Protein AF-A0A3S4GP71-F1 (afdb_monomer_lite)

Foldseek 3Di:
DDPVLVVLVVQLVVLVVVLVVLVVCLVVDPVSVVCSLVSNLVSLVRNLVSVVVSVVVVDFFFDDDADDDVVVVCVVCVVLVNPDAPDDDDDDDTGDGPDSDHAHDFDDQQFLLRLLLVLLVVLVLDDFDLVQLVVLLVVQVPDPFDAQAPGDALSSLSVSQVVSCVVPVVSVPRPSSSSCSPRVRRDDQLSVLSNSCRSNPVPVVSSVVSSVRRHPDPDDPDPTPSPPPVVVVVVVVVVPPPDDDD

Organism: Serratia rubidaea (NCBI:txid61652)

Structure (mmCIF, N/CA/C/O backbone):
data_AF-A0A3S4GP71-F1
#
_entry.id   AF-A0A3S4GP71-F1
#
loop_
_atom_site.group_PDB
_atom_site.id
_atom_site.type_symbol
_atom_site.label_atom_id
_atom_site.label_alt_id
_atom_site.label_comp_id
_atom_site.label_asym_id
_atom_site.label_entity_id
_atom_site.label_seq_id
_atom_site.pdbx_PDB_ins_code
_atom_site.Cartn_x
_atom_site.Cartn_y
_atom_site.Cartn_z
_atom_site.occupancy
_atom_site.B_iso_or_equiv
_atom_site.auth_seq_id
_atom_site.auth_comp_id
_atom_site.auth_asym_id
_atom_site.auth_atom_id
_atom_site.pdbx_PDB_model_num
ATOM 1 N N . MET A 1 1 ? -12.337 -24.225 -12.885 1.00 44.81 1 MET A N 1
ATOM 2 C CA . MET A 1 1 ? -12.137 -23.424 -11.652 1.00 44.81 1 MET A CA 1
ATOM 3 C C . MET A 1 1 ? -11.377 -24.302 -10.667 1.00 44.81 1 MET A C 1
ATOM 5 O O . MET A 1 1 ? -11.780 -25.444 -10.500 1.00 44.81 1 MET A O 1
ATOM 9 N N . ASN A 1 2 ? -10.254 -23.843 -10.105 1.00 51.06 2 ASN A N 1
ATOM 10 C CA . ASN A 1 2 ? -9.353 -24.702 -9.319 1.00 51.06 2 ASN A CA 1
ATOM 11 C C . ASN A 1 2 ? -9.707 -24.717 -7.826 1.00 51.06 2 ASN A C 1
ATOM 13 O O . ASN A 1 2 ? -9.976 -23.675 -7.239 1.00 51.06 2 ASN A O 1
ATOM 17 N N . ALA A 1 3 ? -9.616 -25.889 -7.190 1.00 58.69 3 ALA A N 1
ATOM 18 C CA . ALA A 1 3 ? -10.020 -26.097 -5.795 1.00 58.69 3 ALA A CA 1
ATOM 19 C C . ALA A 1 3 ? -9.252 -25.256 -4.750 1.00 58.69 3 ALA A C 1
ATOM 21 O O . ALA A 1 3 ? -9.721 -25.127 -3.624 1.00 58.69 3 ALA A O 1
ATOM 22 N N . ILE A 1 4 ? -8.096 -24.677 -5.105 1.00 60.25 4 ILE A N 1
ATOM 23 C CA . ILE A 1 4 ? -7.214 -23.940 -4.179 1.00 60.25 4 ILE A CA 1
ATOM 24 C C . ILE A 1 4 ? -7.488 -22.419 -4.177 1.00 60.25 4 ILE A C 1
ATOM 26 O O . ILE A 1 4 ? -7.196 -21.749 -3.187 1.00 60.25 4 ILE A O 1
ATOM 30 N N . SER A 1 5 ? -8.134 -21.860 -5.212 1.00 64.44 5 SER A N 1
ATOM 31 C CA . SER A 1 5 ? -8.510 -20.434 -5.193 1.00 64.44 5 SER A CA 1
ATOM 32 C C . SER A 1 5 ? -9.676 -20.140 -4.241 1.00 64.44 5 SER A C 1
ATOM 34 O O . SER A 1 5 ? -9.773 -19.032 -3.719 1.00 64.44 5 SER A O 1
ATOM 36 N N . LEU A 1 6 ? -10.520 -21.137 -3.944 1.00 73.12 6 LEU A N 1
ATOM 37 C CA . LEU A 1 6 ? -11.625 -21.014 -2.988 1.00 73.12 6 LEU A CA 1
ATOM 38 C C . LEU A 1 6 ? -11.131 -20.841 -1.527 1.00 73.12 6 LEU A C 1
ATOM 40 O O . LEU A 1 6 ? -11.581 -19.892 -0.888 1.00 73.12 6 LEU A O 1
ATOM 44 N N . PRO A 1 7 ? -10.186 -21.650 -0.992 1.00 83.00 7 PRO A N 1
ATOM 45 C CA . PRO A 1 7 ? -9.503 -21.358 0.272 1.00 83.00 7 PRO A CA 1
ATOM 46 C C . PRO A 1 7 ? -8.855 -19.972 0.338 1.00 83.00 7 PRO A C 1
ATOM 48 O O . PRO A 1 7 ? -9.008 -19.290 1.345 1.00 83.00 7 PRO A O 1
ATOM 51 N N . ALA A 1 8 ? -8.168 -19.535 -0.725 1.00 82.00 8 ALA A N 1
ATOM 52 C CA . ALA A 1 8 ? -7.492 -18.236 -0.739 1.00 82.00 8 ALA A CA 1
ATOM 53 C C . ALA A 1 8 ? -8.487 -17.065 -0.635 1.00 82.00 8 ALA A C 1
ATOM 55 O O . ALA A 1 8 ? -8.291 -16.165 0.176 1.00 82.00 8 ALA A O 1
ATOM 56 N N . ARG A 1 9 ? -9.597 -17.113 -1.386 1.00 83.88 9 ARG A N 1
ATOM 57 C CA . ARG A 1 9 ? -10.666 -16.104 -1.295 1.00 83.88 9 ARG A CA 1
ATOM 58 C C . ARG A 1 9 ? -11.349 -16.130 0.080 1.00 83.88 9 ARG A C 1
ATOM 60 O O . ARG A 1 9 ? -11.412 -15.095 0.724 1.00 83.88 9 ARG A O 1
ATOM 67 N N . ARG A 1 10 ? -11.689 -17.312 0.615 1.00 88.50 10 ARG A N 1
ATOM 68 C CA . ARG A 1 10 ? -12.223 -17.445 1.989 1.00 88.50 10 ARG A CA 1
ATOM 69 C C . ARG A 1 10 ? -11.300 -16.856 3.060 1.00 88.50 10 ARG A C 1
ATOM 71 O O . ARG A 1 10 ? -11.788 -16.274 4.020 1.00 88.50 10 ARG A O 1
ATOM 78 N N . LEU A 1 11 ? -9.981 -17.009 2.921 1.00 90.94 11 LEU A N 1
ATOM 79 C CA . LEU A 1 11 ? -9.017 -16.431 3.861 1.00 90.94 11 LEU A CA 1
ATOM 80 C C . LEU A 1 11 ? -8.973 -14.897 3.761 1.00 90.94 11 LEU A C 1
ATOM 82 O O . LEU A 1 11 ? -8.864 -14.232 4.786 1.00 90.94 11 LEU A O 1
ATOM 86 N N . GLN A 1 12 ? -9.113 -14.340 2.553 1.00 89.12 12 GLN A N 1
ATOM 87 C CA . GLN A 1 12 ? -9.288 -12.901 2.341 1.00 89.12 12 GLN A CA 1
ATOM 88 C C . GLN A 1 12 ? -10.588 -12.397 3.000 1.00 89.12 12 GLN A C 1
ATOM 90 O O . GLN A 1 12 ? -10.547 -11.402 3.721 1.00 89.12 12 GLN A O 1
ATOM 95 N N . ASP A 1 13 ? -11.706 -13.103 2.805 1.00 91.00 13 ASP A N 1
ATOM 96 C CA . ASP A 1 13 ? -13.019 -12.748 3.362 1.00 91.00 13 ASP A CA 1
ATOM 97 C C . ASP A 1 13 ? -13.001 -12.757 4.904 1.00 91.00 13 ASP A C 1
ATOM 99 O O . ASP A 1 13 ? -13.408 -11.789 5.544 1.00 91.00 13 ASP A O 1
ATOM 103 N N . VAL A 1 14 ? -12.456 -13.818 5.515 1.00 93.50 14 VAL A N 1
ATOM 104 C CA . VAL A 1 14 ? -12.330 -13.948 6.979 1.00 93.50 14 VAL A CA 1
ATOM 105 C C . VAL A 1 14 ? -11.353 -12.921 7.560 1.00 93.50 14 VAL A C 1
ATOM 107 O O . VAL A 1 14 ? -11.607 -12.373 8.631 1.00 93.50 14 VAL A O 1
ATOM 110 N N . ALA A 1 15 ? -10.252 -12.613 6.865 1.00 93.50 15 ALA A N 1
ATOM 111 C CA . ALA A 1 15 ? -9.322 -11.572 7.303 1.00 93.50 15 ALA A CA 1
ATOM 112 C C . ALA A 1 15 ? -9.943 -10.164 7.245 1.00 93.50 15 ALA A C 1
ATOM 114 O O . ALA A 1 15 ? -9.578 -9.321 8.063 1.00 93.50 15 ALA A O 1
ATOM 115 N N . GLN A 1 16 ? -10.890 -9.916 6.331 1.00 92.69 16 GLN A N 1
ATOM 116 C CA . GLN A 1 16 ? -11.674 -8.679 6.316 1.00 92.69 16 GLN A CA 1
ATOM 117 C C . GLN A 1 16 ? -12.688 -8.646 7.468 1.00 92.69 16 GLN A C 1
ATOM 119 O O . GLN A 1 16 ? -12.649 -7.716 8.263 1.00 92.69 16 GLN A O 1
ATOM 124 N N . GLN A 1 17 ? -13.491 -9.699 7.649 1.00 94.00 17 GLN A N 1
ATOM 125 C CA . GLN A 1 17 ? -14.456 -9.796 8.759 1.00 94.00 17 GLN A CA 1
ATOM 126 C C . GLN A 1 17 ? -13.793 -9.616 10.136 1.00 94.00 17 GLN A C 1
ATOM 128 O O . GLN A 1 17 ? -14.358 -8.991 11.031 1.00 94.00 17 GLN A O 1
ATOM 133 N N . ALA A 1 18 ? -12.569 -10.128 10.305 1.00 94.75 18 ALA A N 1
ATOM 134 C CA . ALA A 1 18 ? -11.779 -9.940 11.518 1.00 94.75 18 ALA A CA 1
ATOM 135 C C . ALA A 1 18 ? -11.227 -8.510 11.686 1.00 94.75 18 ALA A C 1
ATOM 137 O O . ALA A 1 18 ? -11.002 -8.092 12.819 1.00 94.75 18 ALA A O 1
ATOM 138 N N . LEU A 1 19 ? -10.999 -7.759 10.598 1.00 92.50 19 LEU A N 1
ATOM 139 C CA . LEU A 1 19 ? -10.653 -6.332 10.656 1.00 92.50 19 LEU A CA 1
ATOM 140 C C . LEU A 1 19 ? -11.865 -5.482 11.034 1.00 92.50 19 LEU A C 1
ATOM 142 O O . LEU A 1 19 ? -11.721 -4.580 11.853 1.00 92.50 19 LEU A O 1
ATOM 146 N N . ASP A 1 20 ? -13.028 -5.789 10.463 1.00 93.44 20 ASP A N 1
ATOM 147 C CA . ASP A 1 20 ? -14.283 -5.082 10.727 1.00 93.44 20 ASP A CA 1
ATOM 148 C C . ASP A 1 20 ? -14.677 -5.267 12.207 1.00 93.44 20 ASP A C 1
ATOM 150 O O . ASP A 1 20 ? -14.776 -4.295 12.955 1.00 93.44 20 ASP A O 1
ATOM 154 N N . TRP A 1 21 ? -14.717 -6.520 12.684 1.00 95.19 21 TRP A N 1
ATOM 155 C CA . TRP A 1 21 ? -14.937 -6.842 14.102 1.00 95.19 21 TRP A CA 1
ATOM 156 C C . TRP A 1 21 ? -13.916 -6.180 15.042 1.00 95.19 21 TRP A C 1
ATOM 158 O O . TRP A 1 21 ? -14.269 -5.753 16.139 1.00 95.19 21 TRP A O 1
ATOM 168 N N . LEU A 1 22 ? -12.645 -6.077 14.636 1.00 93.62 22 LEU A N 1
ATOM 169 C CA . LEU A 1 22 ? -11.604 -5.446 15.453 1.00 93.62 22 LEU A CA 1
ATOM 170 C C . LEU A 1 22 ? -11.792 -3.925 15.576 1.00 93.62 22 LEU A C 1
ATOM 172 O O . LEU A 1 22 ? -11.325 -3.347 16.557 1.00 93.62 22 LEU A O 1
ATOM 176 N N . GLN A 1 23 ? -12.462 -3.278 14.618 1.00 88.75 23 GLN A N 1
ATOM 177 C CA . GLN A 1 23 ? -12.857 -1.872 14.735 1.00 88.75 23 GLN A CA 1
ATOM 178 C C . GLN A 1 23 ? -14.036 -1.730 15.704 1.00 88.75 23 GLN A C 1
ATOM 180 O O . GLN A 1 23 ? -13.935 -0.951 16.654 1.00 88.75 23 GLN A O 1
ATOM 185 N N . ASP A 1 24 ? -15.084 -2.540 15.526 1.00 92.56 24 ASP A N 1
ATOM 186 C CA . ASP A 1 24 ? -16.293 -2.522 16.363 1.00 92.56 24 ASP A CA 1
ATOM 187 C C . ASP A 1 24 ? -16.007 -2.860 17.836 1.00 92.56 24 ASP A C 1
ATOM 189 O O . ASP A 1 24 ? -16.533 -2.210 18.735 1.00 92.56 24 ASP A O 1
ATOM 193 N N . ALA A 1 25 ? -15.134 -3.839 18.101 1.00 92.00 25 ALA A N 1
ATOM 194 C CA . ALA A 1 25 ? -14.798 -4.292 19.454 1.00 92.00 25 ALA A CA 1
ATOM 195 C C . ALA A 1 25 ? -13.692 -3.464 20.143 1.00 92.00 25 ALA A C 1
ATOM 197 O O . ALA A 1 25 ? -13.439 -3.649 21.337 1.00 92.00 25 ALA A O 1
ATOM 198 N N . ARG A 1 26 ? -13.007 -2.551 19.429 1.00 90.94 26 ARG A N 1
ATOM 199 C CA . ARG A 1 26 ? -11.948 -1.697 20.008 1.00 90.94 26 ARG A CA 1
ATOM 200 C C . ARG A 1 26 ? -12.402 -0.880 21.237 1.00 90.94 26 ARG A C 1
ATOM 202 O O . ARG A 1 26 ? -11.632 -0.866 22.200 1.00 90.94 26 ARG A O 1
ATOM 209 N N . PRO A 1 27 ? -13.568 -0.195 21.254 1.00 91.94 27 PRO A N 1
ATOM 210 C CA . PRO A 1 27 ? -14.004 0.589 22.417 1.00 91.94 27 PRO A CA 1
ATOM 211 C C . PRO A 1 27 ? -14.294 -0.250 23.671 1.00 91.94 27 PRO A C 1
ATOM 213 O O . PRO A 1 27 ? -14.052 0.229 24.778 1.00 91.94 27 PRO A O 1
ATOM 216 N N . ASP A 1 28 ? -14.751 -1.495 23.521 1.00 91.50 28 ASP A N 1
ATOM 217 C CA . ASP A 1 28 ? -15.244 -2.320 24.637 1.00 91.50 28 ASP A CA 1
ATOM 218 C C . ASP A 1 28 ? -14.132 -2.886 25.538 1.00 91.50 28 ASP A C 1
ATOM 220 O O . ASP A 1 28 ? -14.398 -3.398 26.628 1.00 91.50 28 ASP A O 1
ATOM 224 N N . SER A 1 29 ? -12.865 -2.829 25.108 1.00 92.50 29 SER A N 1
ATOM 225 C CA . SER A 1 29 ? -11.749 -3.397 25.868 1.00 92.50 29 SER A CA 1
ATOM 226 C C . SER A 1 29 ? -10.455 -2.614 25.695 1.00 92.50 29 SER A C 1
ATOM 228 O O . SER A 1 29 ? -9.794 -2.688 24.661 1.00 92.50 29 SER A O 1
ATOM 230 N N . ALA A 1 30 ? -10.006 -1.955 26.767 1.00 89.69 30 ALA A N 1
ATOM 231 C CA . ALA A 1 30 ? -8.735 -1.226 26.799 1.00 89.69 30 ALA A CA 1
ATOM 232 C C . ALA A 1 30 ? -7.515 -2.101 26.432 1.00 89.69 30 ALA A C 1
ATOM 234 O O . ALA A 1 30 ? -6.560 -1.612 25.827 1.00 89.69 30 ALA A O 1
ATOM 235 N N . ARG A 1 31 ? -7.549 -3.409 26.739 1.00 91.12 31 ARG A N 1
ATOM 236 C CA . ARG A 1 31 ? -6.488 -4.348 26.333 1.00 91.12 31 ARG A CA 1
ATOM 237 C C . ARG A 1 31 ? -6.520 -4.629 24.830 1.00 91.12 31 ARG A C 1
ATOM 239 O O . ARG A 1 31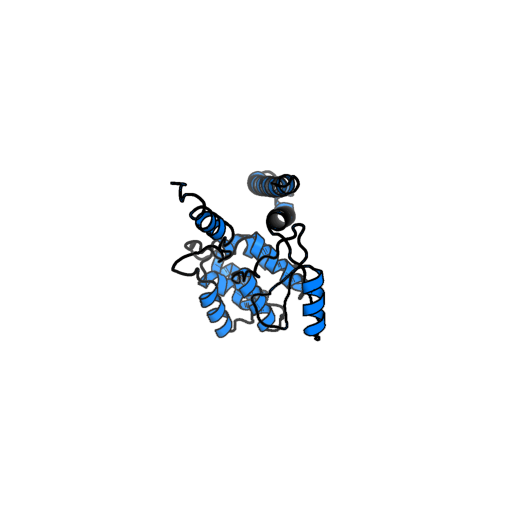 ? -5.460 -4.695 24.213 1.00 91.12 31 ARG A O 1
ATOM 246 N N . LEU A 1 32 ? -7.709 -4.776 24.242 1.00 90.12 32 LEU A N 1
ATOM 247 C CA . LEU A 1 32 ? -7.843 -4.920 22.791 1.00 90.12 32 LEU A CA 1
ATOM 248 C C . LEU A 1 32 ? -7.436 -3.620 22.088 1.00 90.12 32 LEU A C 1
ATOM 250 O O . LEU A 1 32 ? -6.700 -3.668 21.111 1.00 90.12 32 LEU A O 1
ATOM 254 N N . ALA A 1 33 ? -7.819 -2.463 22.636 1.00 88.12 33 ALA A N 1
ATOM 255 C CA . ALA A 1 33 ? -7.467 -1.151 22.107 1.00 88.12 33 ALA A CA 1
ATOM 256 C C . ALA A 1 33 ? -5.954 -0.887 22.034 1.00 88.12 33 ALA A C 1
ATOM 258 O O . ALA A 1 33 ? -5.527 -0.188 21.115 1.00 88.12 33 ALA A O 1
ATOM 259 N N . ALA A 1 34 ? -5.160 -1.456 22.948 1.00 89.62 34 ALA A N 1
ATOM 260 C CA . ALA A 1 34 ? -3.698 -1.375 22.925 1.00 89.62 34 ALA A CA 1
ATOM 261 C C . ALA A 1 34 ? -3.059 -2.266 21.837 1.00 89.62 34 ALA A C 1
ATOM 263 O O . ALA A 1 34 ? -2.138 -1.835 21.150 1.00 89.62 34 ALA A O 1
ATOM 264 N N . GLU A 1 35 ? -3.565 -3.487 21.637 1.00 91.81 35 GLU A N 1
ATOM 265 C CA . GLU A 1 35 ? -3.046 -4.433 20.628 1.00 91.81 35 GLU A CA 1
ATOM 266 C C . GLU A 1 35 ? -3.650 -4.237 19.225 1.00 91.81 35 GLU A C 1
ATOM 268 O O . GLU A 1 35 ? -3.140 -4.788 18.247 1.00 91.81 35 GLU A O 1
ATOM 273 N N . ALA A 1 36 ? -4.729 -3.458 19.094 1.00 89.75 36 ALA A N 1
ATOM 274 C CA . ALA A 1 36 ? -5.527 -3.351 17.872 1.00 89.75 36 ALA A CA 1
ATOM 275 C C . ALA A 1 36 ? -4.713 -2.984 16.622 1.00 89.75 36 ALA A C 1
ATOM 277 O O . ALA A 1 36 ? -4.986 -3.508 15.549 1.00 89.75 36 ALA A O 1
ATOM 278 N N . GLU A 1 37 ? -3.688 -2.139 16.731 1.00 87.94 37 GLU A N 1
ATOM 279 C CA . GLU A 1 37 ? -2.866 -1.737 15.578 1.00 87.94 37 GLU A CA 1
ATOM 280 C C . GLU A 1 37 ? -1.875 -2.836 15.147 1.00 87.94 37 GLU A C 1
ATOM 282 O O . GLU A 1 37 ? -1.695 -3.076 13.951 1.00 87.94 37 GLU A O 1
ATOM 287 N N . SER A 1 38 ? -1.325 -3.589 16.108 1.00 89.44 38 SER A N 1
ATOM 288 C CA . SER A 1 38 ? -0.518 -4.799 15.874 1.00 89.44 38 SER A CA 1
ATOM 289 C C . SER A 1 38 ? -1.358 -5.908 15.226 1.00 89.44 38 SER A C 1
ATOM 291 O O . SER A 1 38 ? -0.938 -6.527 14.243 1.00 89.44 38 SER A O 1
ATOM 293 N N . LEU A 1 39 ? -2.577 -6.127 15.728 1.00 92.56 39 LEU A N 1
ATOM 294 C CA . LEU A 1 39 ? -3.526 -7.104 15.192 1.00 92.56 39 LEU A CA 1
ATOM 295 C C . LEU A 1 39 ? -4.034 -6.704 13.800 1.00 92.56 39 LEU A C 1
ATOM 297 O O . LEU A 1 39 ? -3.986 -7.525 12.883 1.00 92.56 39 LEU A O 1
ATOM 301 N N . ALA A 1 40 ? -4.428 -5.444 13.602 1.00 91.62 40 ALA A N 1
ATOM 302 C CA . ALA A 1 40 ? -4.869 -4.934 12.309 1.00 91.62 40 ALA A CA 1
ATOM 303 C C . ALA A 1 40 ? -3.768 -5.067 11.250 1.00 91.62 40 ALA A C 1
ATOM 305 O O . ALA A 1 40 ? -4.043 -5.526 10.146 1.00 91.62 40 ALA A O 1
ATOM 306 N N . LEU A 1 41 ? -2.505 -4.764 11.573 1.00 91.25 41 LEU A N 1
ATOM 307 C CA . LEU A 1 41 ? -1.396 -4.964 10.635 1.00 91.25 41 LEU A CA 1
ATOM 308 C C . LEU A 1 41 ? -1.213 -6.442 10.244 1.00 91.25 41 LEU A C 1
ATOM 310 O O . LEU A 1 41 ? -0.996 -6.747 9.070 1.00 91.25 41 LEU A O 1
ATOM 314 N N . ARG A 1 42 ? -1.338 -7.377 11.195 1.00 93.25 42 ARG A N 1
ATOM 315 C CA . ARG A 1 42 ? -1.269 -8.826 10.914 1.00 93.25 42 ARG A CA 1
ATOM 316 C C . ARG A 1 42 ? -2.430 -9.295 10.032 1.00 93.25 42 ARG A C 1
ATOM 318 O O . ARG A 1 42 ? -2.205 -10.065 9.099 1.00 93.25 42 ARG A O 1
ATOM 325 N N . LEU A 1 43 ? -3.645 -8.808 10.281 1.00 94.38 43 LEU A N 1
ATOM 326 C CA . LEU A 1 43 ? -4.825 -9.128 9.474 1.00 94.38 43 LEU A CA 1
ATOM 327 C C . LEU A 1 43 ? -4.747 -8.513 8.068 1.00 94.38 43 LEU A C 1
ATOM 329 O O . LEU A 1 43 ? -4.998 -9.217 7.094 1.00 94.38 43 LEU A O 1
ATOM 333 N N . ARG A 1 44 ? -4.297 -7.256 7.938 1.00 93.56 44 ARG A N 1
ATOM 334 C CA . ARG A 1 44 ? -4.019 -6.597 6.648 1.00 93.56 44 ARG A CA 1
ATOM 335 C C . ARG A 1 44 ? -2.992 -7.385 5.823 1.00 93.56 44 ARG A C 1
ATOM 337 O O . ARG A 1 44 ? -3.230 -7.640 4.645 1.00 93.56 44 ARG A O 1
ATOM 344 N N . ARG A 1 45 ? -1.896 -7.854 6.444 1.00 94.06 45 ARG A N 1
ATOM 345 C CA . ARG A 1 45 ? -0.916 -8.767 5.812 1.00 94.06 45 ARG A CA 1
ATOM 346 C C . ARG A 1 45 ? -1.579 -10.056 5.326 1.00 94.06 45 ARG A C 1
ATOM 348 O O . ARG A 1 45 ? -1.456 -10.392 4.153 1.00 94.06 45 ARG A O 1
ATOM 355 N N . CYS A 1 46 ? -2.339 -10.723 6.196 1.00 93.56 46 CYS A N 1
ATOM 356 C CA . CYS A 1 46 ? -3.065 -11.951 5.865 1.00 93.56 46 CYS A CA 1
ATOM 357 C C . CYS A 1 46 ? -4.021 -11.759 4.673 1.00 93.56 46 CYS A C 1
ATOM 359 O O . CYS A 1 46 ? -3.943 -12.510 3.702 1.00 93.56 46 CYS A O 1
ATOM 361 N N . ARG A 1 47 ? -4.859 -10.711 4.694 1.00 93.19 47 ARG A N 1
ATOM 362 C CA . ARG A 1 47 ? -5.804 -10.373 3.617 1.00 93.19 47 ARG A CA 1
ATOM 363 C C . ARG A 1 47 ? -5.081 -10.115 2.294 1.00 93.19 47 ARG A C 1
ATOM 365 O O . ARG A 1 47 ? -5.443 -10.709 1.280 1.00 93.19 47 ARG A O 1
ATOM 372 N N . ARG A 1 48 ? -4.034 -9.283 2.309 1.00 92.31 48 ARG A N 1
ATOM 373 C CA . ARG A 1 48 ? -3.192 -8.979 1.142 1.00 92.31 48 ARG A CA 1
ATOM 374 C C . ARG A 1 48 ? -2.563 -10.240 0.558 1.00 92.31 48 ARG A C 1
ATOM 376 O O . ARG A 1 48 ? -2.587 -10.429 -0.655 1.00 92.31 48 ARG A O 1
ATOM 383 N N . ASP A 1 49 ? -1.981 -11.093 1.395 1.00 89.75 49 ASP A N 1
ATOM 384 C CA . ASP A 1 49 ? -1.258 -12.279 0.932 1.00 89.75 49 ASP A CA 1
ATOM 385 C C . ASP A 1 49 ? -2.218 -13.388 0.470 1.00 89.75 49 ASP A C 1
ATOM 387 O O . ASP A 1 49 ? -1.943 -14.053 -0.528 1.00 89.75 49 ASP A O 1
ATOM 391 N N . ALA A 1 50 ? -3.409 -13.485 1.068 1.00 89.44 50 ALA A N 1
ATOM 392 C CA . ALA A 1 50 ? -4.521 -14.286 0.558 1.00 89.44 50 ALA A CA 1
ATOM 393 C C . ALA A 1 50 ? -5.031 -13.780 -0.808 1.00 89.44 50 ALA A C 1
ATOM 395 O O . ALA A 1 50 ? -5.193 -14.576 -1.733 1.00 89.44 50 ALA A O 1
ATOM 396 N N . ARG A 1 51 ? -5.201 -12.459 -0.979 1.00 87.25 51 ARG A N 1
ATOM 397 C CA . ARG A 1 51 ? -5.597 -11.809 -2.245 1.00 87.25 51 ARG A CA 1
ATOM 398 C C . ARG A 1 51 ? -4.540 -11.996 -3.339 1.00 87.25 51 ARG A C 1
ATOM 400 O O . ARG A 1 51 ? -4.884 -12.340 -4.468 1.00 87.25 51 ARG A O 1
ATOM 407 N N . ARG A 1 52 ? -3.251 -11.844 -3.004 1.00 83.94 52 ARG A N 1
ATOM 408 C CA . ARG A 1 52 ? -2.106 -12.155 -3.885 1.00 83.94 52 ARG A CA 1
ATOM 409 C C . ARG A 1 52 ? -2.099 -13.625 -4.295 1.00 83.94 52 ARG A C 1
ATOM 411 O O . ARG A 1 52 ? -1.900 -13.909 -5.470 1.00 83.94 52 ARG A O 1
ATOM 418 N N . LEU A 1 53 ? -2.336 -14.549 -3.361 1.00 83.88 53 LEU A N 1
ATOM 419 C CA . LEU A 1 53 ? -2.388 -15.986 -3.637 1.00 83.88 53 LEU A CA 1
ATOM 420 C C . LEU A 1 53 ? -3.590 -16.349 -4.526 1.00 83.88 53 LEU A C 1
ATOM 422 O O . LEU A 1 53 ? -3.437 -17.109 -5.478 1.00 83.88 53 LEU A O 1
ATOM 426 N N . ALA A 1 54 ? -4.765 -15.770 -4.262 1.00 81.50 54 ALA A N 1
ATOM 427 C CA . ALA A 1 54 ? -5.956 -15.931 -5.092 1.00 81.50 54 ALA A CA 1
ATOM 428 C C . ALA A 1 54 ? -5.711 -15.426 -6.522 1.00 81.50 54 ALA A C 1
ATOM 430 O O . ALA A 1 54 ? -5.949 -16.168 -7.474 1.00 81.50 54 ALA A O 1
ATOM 431 N N . ALA A 1 55 ? -5.158 -14.216 -6.667 1.00 77.31 55 ALA A N 1
ATOM 432 C CA . ALA A 1 55 ? -4.752 -13.675 -7.958 1.00 77.31 55 ALA A CA 1
ATOM 433 C C . ALA A 1 55 ? -3.729 -14.592 -8.645 1.00 77.31 55 ALA A C 1
ATOM 435 O O . ALA A 1 55 ? -3.941 -14.951 -9.794 1.00 77.31 55 ALA A O 1
ATOM 436 N N . ALA A 1 56 ? -2.698 -15.064 -7.935 1.00 73.88 56 ALA A N 1
ATOM 437 C CA . ALA A 1 56 ? -1.658 -15.965 -8.442 1.00 73.88 56 ALA A CA 1
ATOM 438 C C . ALA A 1 56 ? -2.141 -17.378 -8.844 1.00 73.88 56 ALA A C 1
ATOM 440 O O . ALA A 1 56 ? -1.362 -18.126 -9.436 1.00 73.88 56 ALA A O 1
ATOM 441 N N . PHE A 1 57 ? -3.391 -17.757 -8.543 1.00 68.94 57 PHE A N 1
ATOM 442 C CA . PHE A 1 57 ? -4.023 -18.973 -9.077 1.00 68.94 57 PHE A CA 1
ATOM 443 C C . PHE A 1 57 ? -4.778 -18.746 -10.392 1.00 68.94 57 PHE A C 1
ATOM 445 O O . PHE A 1 57 ? -4.904 -19.688 -11.178 1.00 68.94 57 PHE A O 1
ATOM 452 N N . ASP A 1 58 ? -5.288 -17.534 -10.617 1.00 63.94 58 ASP A N 1
ATOM 453 C CA . ASP A 1 58 ? -5.955 -17.139 -11.862 1.00 63.94 58 ASP A CA 1
ATOM 454 C C . ASP A 1 58 ? -4.908 -16.617 -12.888 1.00 63.94 58 ASP A C 1
ATOM 456 O O . ASP A 1 58 ? -4.968 -16.919 -14.087 1.00 63.94 58 ASP A O 1
ATOM 460 N N . ASP A 1 59 ? -3.857 -15.945 -12.403 1.00 59.22 59 ASP A N 1
ATOM 461 C CA . ASP A 1 59 ? -2.593 -15.678 -13.098 1.00 59.22 59 ASP A CA 1
ATOM 462 C C . ASP A 1 59 ? -1.893 -16.993 -13.461 1.00 59.22 59 ASP A C 1
ATOM 464 O O . ASP A 1 59 ? -1.497 -17.776 -12.599 1.00 59.22 59 ASP A O 1
ATOM 468 N N . HIS A 1 60 ? -1.631 -17.215 -14.747 1.00 49.59 60 HIS A N 1
ATOM 469 C CA . HIS A 1 60 ? -0.863 -18.373 -15.193 1.00 49.59 60 HIS A CA 1
ATOM 470 C C . HIS A 1 60 ? 0.568 -17.945 -15.601 1.00 49.59 60 HIS A C 1
ATOM 472 O O . HIS A 1 60 ? 0.823 -17.437 -16.694 1.00 49.59 60 HIS A O 1
ATOM 478 N N . CYS A 1 61 ? 1.500 -18.125 -14.663 1.00 44.41 61 CYS A N 1
ATOM 479 C CA . CYS A 1 61 ? 2.969 -17.984 -14.710 1.00 44.41 61 CYS A CA 1
ATOM 480 C C . CYS A 1 61 ? 3.623 -18.556 -16.003 1.00 44.41 61 CYS A C 1
ATOM 482 O O . CYS A 1 61 ? 3.129 -19.565 -16.432 1.00 44.41 61 CYS A O 1
ATOM 484 N N . SER A 1 62 ? 4.675 -18.007 -16.660 1.00 48.94 62 SER A N 1
ATOM 485 C CA . SER A 1 62 ? 5.043 -18.337 -18.092 1.00 48.94 62 SER A CA 1
ATOM 486 C C . SER A 1 62 ? 6.215 -19.326 -18.453 1.00 48.94 62 SER A C 1
ATOM 488 O O . SER A 1 62 ? 5.901 -20.492 -18.639 1.00 48.94 62 SER A O 1
ATOM 490 N N . LEU A 1 63 ? 7.514 -18.928 -18.578 1.00 47.94 63 LEU A N 1
ATOM 491 C CA . LEU A 1 63 ? 8.828 -19.684 -18.480 1.00 47.94 63 LEU A CA 1
ATOM 492 C C . LEU A 1 63 ? 10.069 -18.883 -19.011 1.00 47.94 63 LEU A C 1
ATOM 494 O O . LEU A 1 63 ? 10.223 -18.751 -20.221 1.00 47.94 63 LEU A O 1
ATOM 498 N N . GLY A 1 64 ? 10.929 -18.319 -18.135 1.00 51.19 64 GLY A N 1
ATOM 499 C CA . GLY A 1 64 ? 11.925 -17.251 -18.443 1.00 51.19 64 GLY A CA 1
ATOM 500 C C . GLY A 1 64 ? 13.363 -17.671 -18.765 1.00 51.19 64 GLY A C 1
ATOM 501 O O . GLY A 1 64 ? 13.898 -18.586 -18.149 1.00 51.19 64 GLY A O 1
ATOM 502 N N . ILE A 1 65 ? 13.995 -16.980 -19.731 1.00 53.03 65 ILE A N 1
ATOM 503 C CA . ILE A 1 65 ? 15.260 -17.414 -20.357 1.00 53.03 65 ILE A CA 1
ATOM 504 C C . ILE A 1 65 ? 16.257 -16.242 -20.514 1.00 53.03 65 ILE A C 1
ATOM 506 O O . ILE A 1 65 ? 16.238 -15.470 -21.483 1.00 53.03 65 ILE A O 1
ATOM 510 N N . TYR A 1 66 ? 17.187 -16.134 -19.565 1.00 53.03 66 TYR A N 1
ATOM 511 C CA . TYR A 1 66 ? 18.246 -15.114 -19.530 1.00 53.03 66 TYR A CA 1
ATOM 512 C C . TYR A 1 66 ? 19.538 -15.574 -20.240 1.00 53.03 66 TYR A C 1
ATOM 514 O O . TYR A 1 66 ? 19.559 -16.620 -20.885 1.00 53.03 66 TYR A O 1
ATOM 522 N N . GLY A 1 67 ? 20.592 -14.750 -20.215 1.00 56.44 67 GLY A N 1
ATOM 523 C CA . GLY A 1 67 ? 21.875 -15.009 -20.890 1.00 56.44 67 GLY A CA 1
ATOM 524 C C . GLY A 1 67 ? 22.031 -14.325 -22.256 1.00 56.44 67 GLY A C 1
ATOM 525 O O . GLY A 1 67 ? 21.074 -13.762 -22.794 1.00 56.44 67 GLY A O 1
ATOM 526 N N . HIS A 1 68 ? 23.247 -14.374 -22.810 1.00 56.84 68 HIS A N 1
ATOM 527 C CA . HIS A 1 68 ? 23.680 -13.541 -23.947 1.00 56.84 68 HIS A CA 1
ATOM 528 C C . HIS A 1 68 ? 23.681 -14.243 -25.319 1.00 56.84 68 HIS A C 1
ATOM 530 O O . HIS A 1 68 ? 23.908 -13.582 -26.326 1.00 56.84 68 HIS A O 1
ATOM 536 N N . ALA A 1 69 ? 23.411 -15.553 -25.388 1.00 69.88 69 ALA A N 1
ATOM 537 C CA . ALA A 1 69 ? 23.429 -16.329 -26.634 1.00 69.88 69 ALA A CA 1
ATOM 538 C C . ALA A 1 69 ? 22.011 -16.476 -27.245 1.00 69.88 69 ALA A C 1
ATOM 540 O O . ALA A 1 69 ? 21.275 -17.391 -26.854 1.00 69.88 69 ALA A O 1
ATOM 541 N N . PRO A 1 70 ? 21.581 -15.617 -28.197 1.00 67.12 70 PRO A N 1
ATOM 542 C CA . PRO A 1 70 ? 20.221 -15.651 -28.754 1.00 67.12 70 PRO A CA 1
ATOM 543 C C . PRO A 1 70 ? 19.901 -16.959 -29.498 1.00 67.12 70 PRO A C 1
ATOM 545 O O . PRO A 1 70 ? 18.744 -17.385 -29.541 1.00 67.12 70 PRO A O 1
ATOM 548 N N . GLN A 1 71 ? 20.918 -17.633 -30.044 1.00 70.44 71 GLN A N 1
ATOM 549 C CA . GLN A 1 71 ? 20.795 -18.923 -30.727 1.00 70.44 71 GLN A CA 1
ATOM 550 C C . GLN A 1 71 ? 20.346 -20.019 -29.752 1.00 70.44 71 GLN A C 1
ATOM 552 O O . GLN A 1 71 ? 19.398 -20.747 -30.045 1.00 70.44 71 GLN A O 1
ATOM 557 N N . VAL A 1 72 ? 20.963 -20.085 -28.564 1.00 68.88 72 VAL A N 1
ATOM 558 C CA . VAL A 1 72 ? 20.645 -21.076 -27.519 1.00 68.88 72 VAL A CA 1
ATOM 559 C C . VAL A 1 72 ? 19.219 -20.881 -27.008 1.00 68.88 72 VAL A C 1
ATOM 561 O O . VAL A 1 72 ? 18.463 -21.847 -26.925 1.00 68.88 72 VAL A O 1
ATOM 564 N N . LYS A 1 73 ? 18.800 -19.629 -26.766 1.00 71.56 73 LYS A N 1
ATOM 565 C CA . LYS A 1 73 ? 17.406 -19.322 -26.396 1.00 71.56 73 LYS A CA 1
ATOM 566 C C . LYS A 1 73 ? 16.426 -19.794 -27.463 1.00 71.56 73 LYS A C 1
ATOM 568 O O . LYS A 1 73 ? 15.428 -20.431 -27.148 1.00 71.56 73 LYS A O 1
ATOM 573 N N . THR A 1 74 ? 16.728 -19.511 -28.730 1.00 69.81 74 THR A N 1
ATOM 574 C CA . THR A 1 74 ? 15.878 -19.889 -29.867 1.00 69.81 74 THR A CA 1
ATOM 575 C C . THR A 1 74 ? 15.790 -21.412 -30.032 1.00 69.81 74 THR A C 1
ATOM 577 O O . THR A 1 74 ? 14.720 -21.926 -30.348 1.00 69.81 74 THR A O 1
ATOM 580 N N . ALA A 1 75 ? 16.876 -22.149 -29.782 1.00 74.06 75 ALA A N 1
ATOM 581 C CA . ALA A 1 75 ? 16.875 -23.611 -29.790 1.00 74.06 75 ALA A CA 1
ATOM 582 C C . ALA A 1 75 ? 16.028 -24.195 -28.644 1.00 74.06 75 ALA A C 1
ATOM 584 O O . ALA A 1 75 ? 15.162 -25.034 -28.893 1.00 74.06 75 ALA A O 1
ATOM 585 N N . LEU A 1 76 ? 16.209 -23.697 -27.417 1.00 70.81 76 LEU A N 1
ATOM 586 C CA . LEU A 1 76 ? 15.464 -24.149 -26.240 1.00 70.81 76 LEU A CA 1
ATOM 587 C C . LEU A 1 76 ? 13.960 -23.833 -26.351 1.00 70.81 76 LEU A C 1
ATOM 589 O O . LEU A 1 76 ? 13.125 -24.675 -26.038 1.00 70.81 76 LEU A O 1
ATOM 593 N N . LEU A 1 77 ? 13.593 -22.670 -26.900 1.00 71.50 77 LEU A N 1
ATOM 594 C CA . LEU A 1 77 ? 12.197 -22.325 -27.202 1.00 71.50 77 LEU A CA 1
ATOM 595 C C . LEU A 1 77 ? 11.555 -23.281 -28.220 1.00 71.50 77 LEU A C 1
ATOM 597 O O . LEU A 1 77 ? 10.404 -23.671 -28.032 1.00 71.50 77 LEU A O 1
ATOM 601 N N . ARG A 1 78 ? 12.291 -23.710 -29.258 1.00 72.81 78 ARG A N 1
ATOM 602 C CA . ARG A 1 78 ? 11.809 -24.726 -30.214 1.00 72.81 78 ARG A CA 1
ATOM 603 C C . ARG A 1 78 ? 11.612 -26.090 -29.552 1.00 72.81 78 ARG A C 1
ATOM 605 O O . ARG A 1 78 ? 10.605 -26.732 -29.821 1.00 72.81 78 ARG A O 1
ATOM 612 N N . GLN A 1 79 ? 12.528 -26.510 -28.675 1.00 76.44 79 GLN A N 1
ATOM 613 C CA . GLN A 1 79 ? 12.385 -27.751 -27.897 1.00 76.44 79 GLN A CA 1
ATOM 614 C C . GLN A 1 79 ? 11.163 -27.713 -26.962 1.00 76.44 79 GLN A C 1
ATOM 616 O O . GLN A 1 79 ? 10.512 -28.733 -26.767 1.00 76.44 79 GLN A O 1
ATOM 621 N N . LEU A 1 80 ? 10.804 -26.531 -26.451 1.00 70.50 80 LEU A N 1
ATOM 622 C CA . LEU A 1 80 ? 9.583 -26.284 -25.673 1.00 70.50 80 LEU A CA 1
ATOM 623 C C . LEU A 1 80 ? 8.317 -26.070 -26.536 1.00 70.50 80 LEU A C 1
ATOM 625 O O . LEU A 1 80 ? 7.270 -25.719 -25.999 1.00 70.50 80 LEU A O 1
ATOM 629 N N . GLY A 1 81 ? 8.389 -26.229 -27.864 1.00 70.06 81 GLY A N 1
ATOM 630 C CA . GLY A 1 81 ? 7.253 -26.047 -28.781 1.00 70.06 81 GLY A CA 1
ATOM 631 C C . GLY A 1 81 ? 6.832 -24.590 -29.038 1.00 70.06 81 GLY A C 1
ATOM 632 O O . GLY A 1 81 ? 5.827 -24.343 -29.706 1.00 70.06 81 GLY A O 1
ATOM 633 N N . ILE A 1 82 ? 7.585 -23.600 -28.548 1.00 65.44 82 ILE A N 1
ATOM 634 C CA . ILE A 1 82 ? 7.241 -22.174 -28.648 1.00 65.44 82 ILE A CA 1
ATOM 635 C C . ILE A 1 82 ? 7.733 -21.618 -29.993 1.00 65.44 82 ILE A C 1
ATOM 637 O O . ILE A 1 82 ? 8.879 -21.196 -30.144 1.00 65.44 82 ILE A O 1
ATOM 641 N N . ALA A 1 83 ? 6.845 -21.620 -30.991 1.00 55.56 83 ALA A N 1
ATOM 642 C CA . ALA A 1 83 ? 7.196 -21.337 -32.386 1.00 55.56 83 ALA A CA 1
ATOM 643 C C . ALA A 1 83 ? 7.580 -19.873 -32.694 1.00 55.56 83 ALA A C 1
ATOM 645 O O . ALA A 1 83 ? 8.379 -19.636 -33.603 1.00 55.56 83 ALA A O 1
ATOM 646 N N . ARG A 1 84 ? 7.013 -18.882 -31.986 1.00 53.06 84 ARG A N 1
ATOM 647 C CA . ARG A 1 84 ? 7.322 -17.446 -32.153 1.00 53.06 84 ARG A CA 1
ATOM 648 C C . ARG A 1 84 ? 7.185 -16.680 -30.836 1.00 53.06 84 ARG A C 1
ATOM 650 O O . ARG A 1 84 ? 6.259 -16.924 -30.070 1.00 53.06 84 ARG A O 1
ATOM 657 N N . LEU A 1 85 ? 8.062 -15.697 -30.639 1.00 52.78 85 LEU A N 1
ATOM 658 C CA . LEU A 1 85 ? 7.902 -14.613 -29.666 1.00 52.78 85 LEU A CA 1
ATOM 659 C C . LEU A 1 85 ? 7.520 -13.328 -30.423 1.00 52.78 85 LEU A C 1
ATOM 661 O O . LEU A 1 85 ? 8.131 -13.057 -31.456 1.00 52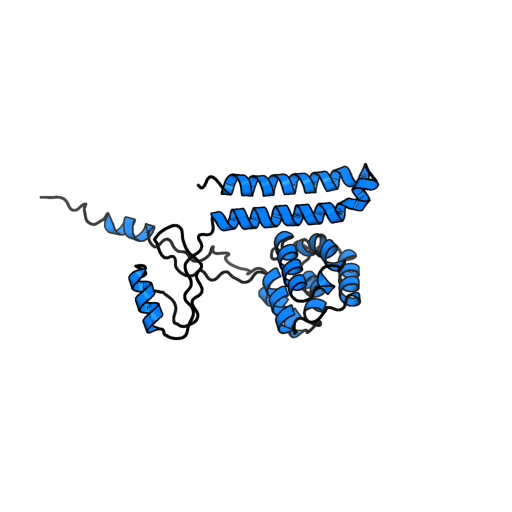.78 85 LEU A O 1
ATOM 665 N N . PRO A 1 86 ? 6.550 -12.529 -29.941 1.00 50.75 86 PRO A N 1
ATOM 666 C CA . PRO A 1 86 ? 6.107 -11.309 -30.625 1.00 50.75 86 PRO A CA 1
ATOM 667 C C . PRO A 1 86 ? 6.978 -10.070 -30.337 1.00 50.75 86 PRO A C 1
ATOM 669 O O . PRO A 1 86 ? 6.671 -8.993 -30.835 1.00 50.75 86 PRO A O 1
ATOM 672 N N . VAL A 1 87 ? 8.039 -10.193 -29.528 1.00 45.72 87 VAL A N 1
ATOM 673 C CA . VAL A 1 87 ? 8.887 -9.072 -29.081 1.00 45.72 87 VAL A CA 1
ATOM 674 C C . VAL A 1 87 ? 10.362 -9.378 -29.356 1.00 45.72 87 VAL A C 1
ATOM 676 O O . VAL A 1 87 ? 10.807 -10.516 -29.195 1.00 45.72 87 VAL A O 1
ATOM 679 N N . GLY A 1 88 ? 11.114 -8.354 -29.774 1.00 46.06 88 GLY A N 1
ATOM 680 C CA . GLY A 1 88 ? 12.552 -8.434 -30.043 1.00 46.06 88 GLY A CA 1
ATOM 681 C C . GLY A 1 88 ? 13.402 -8.786 -28.813 1.00 46.06 88 GLY A C 1
ATOM 682 O O . GLY A 1 88 ? 12.982 -8.648 -27.665 1.00 46.06 88 GLY A O 1
ATOM 683 N N . GLN A 1 89 ? 14.619 -9.267 -29.065 1.00 47.66 89 GLN A N 1
ATOM 684 C CA . GLN A 1 89 ? 15.578 -9.686 -28.034 1.00 47.66 89 GLN A CA 1
ATOM 685 C C . GLN A 1 89 ? 16.482 -8.509 -27.582 1.00 47.66 89 GLN A C 1
ATOM 687 O O . GLN A 1 89 ? 16.604 -7.558 -28.352 1.00 47.66 89 GLN A O 1
ATOM 692 N N . PRO A 1 90 ? 17.164 -8.565 -26.407 1.00 51.78 90 PRO A N 1
ATOM 693 C CA . PRO A 1 90 ? 17.347 -9.730 -25.531 1.00 51.78 90 PRO A CA 1
ATOM 694 C C . PRO A 1 90 ? 17.142 -9.467 -24.012 1.00 51.78 90 PRO A C 1
ATOM 696 O O . PRO A 1 90 ? 18.113 -9.434 -23.260 1.00 51.78 90 PRO A O 1
ATOM 699 N N . ALA A 1 91 ? 15.900 -9.405 -23.510 1.00 38.81 91 ALA A N 1
ATOM 700 C CA . ALA A 1 91 ? 15.629 -9.390 -22.053 1.00 38.81 91 ALA A CA 1
ATOM 701 C C . ALA A 1 91 ? 14.272 -10.028 -21.660 1.00 38.81 91 ALA A C 1
ATOM 703 O O . ALA A 1 91 ? 13.477 -9.445 -20.927 1.00 38.81 91 ALA A O 1
ATOM 704 N N . LEU A 1 92 ? 13.960 -11.220 -22.184 1.00 44.91 92 LEU A N 1
ATOM 705 C CA . LEU A 1 92 ? 12.612 -11.801 -22.083 1.00 44.91 92 LEU A CA 1
ATOM 706 C C . LEU A 1 92 ? 12.386 -12.640 -20.807 1.00 44.91 92 LEU A C 1
ATOM 708 O O . LEU A 1 92 ? 12.634 -13.847 -20.763 1.00 44.91 92 LEU A O 1
ATOM 712 N N . THR A 1 93 ? 11.862 -11.960 -19.783 1.00 37.38 93 THR A N 1
ATOM 713 C CA . THR A 1 93 ? 11.313 -12.524 -18.536 1.00 37.38 93 THR A CA 1
ATOM 714 C C . THR A 1 93 ? 9.975 -13.231 -18.764 1.00 37.38 93 THR A C 1
ATOM 716 O O . THR A 1 93 ? 9.063 -12.671 -19.368 1.00 37.38 93 THR A O 1
ATOM 719 N N . LEU A 1 94 ? 9.835 -14.439 -18.214 1.00 39.50 94 LEU A N 1
ATOM 720 C CA . LEU A 1 94 ? 8.640 -15.298 -18.221 1.00 39.50 94 LEU A CA 1
ATOM 721 C C . LEU A 1 94 ? 8.738 -16.239 -16.948 1.00 39.50 94 LEU A C 1
ATOM 723 O O . LEU A 1 94 ? 9.823 -16.310 -16.376 1.00 39.50 94 LEU A O 1
ATOM 727 N N . ARG A 1 95 ? 7.694 -16.952 -16.437 1.00 37.28 95 ARG A N 1
ATOM 728 C CA . ARG A 1 95 ? 7.748 -17.686 -15.109 1.00 37.28 95 ARG A CA 1
ATOM 729 C C . ARG A 1 95 ? 7.079 -19.105 -14.858 1.00 37.28 95 ARG A C 1
ATOM 731 O O . ARG A 1 95 ? 6.643 -19.348 -13.747 1.00 37.28 95 ARG A O 1
ATOM 738 N N . TYR A 1 96 ? 7.041 -20.042 -15.821 1.00 32.53 96 TYR A N 1
ATOM 739 C CA . TYR A 1 96 ? 6.489 -21.447 -15.871 1.00 32.53 96 TYR A CA 1
ATOM 740 C C . TYR A 1 96 ? 4.944 -21.705 -15.799 1.00 32.53 96 TYR A C 1
ATOM 742 O O . TYR A 1 96 ? 4.357 -21.553 -14.729 1.00 32.53 96 TYR A O 1
ATOM 750 N N . ARG A 1 97 ? 4.289 -22.199 -16.888 1.00 43.06 97 ARG A N 1
ATOM 751 C CA . ARG A 1 97 ? 2.833 -22.566 -16.948 1.00 43.06 97 ARG A CA 1
ATOM 752 C C . ARG A 1 97 ? 2.546 -24.040 -16.637 1.00 43.06 97 ARG A C 1
ATOM 754 O O . ARG A 1 97 ? 3.299 -24.929 -17.011 1.00 43.06 97 ARG A O 1
ATOM 761 N N . ARG A 1 98 ? 1.356 -24.307 -16.075 1.00 33.31 98 ARG A N 1
ATOM 762 C CA . ARG A 1 98 ? 0.746 -25.655 -15.978 1.00 33.31 98 ARG A CA 1
ATOM 763 C C . ARG A 1 98 ? -0.146 -26.025 -17.182 1.00 33.31 98 ARG A C 1
ATOM 765 O O . ARG A 1 98 ? -0.862 -27.018 -17.127 1.00 33.31 98 ARG A O 1
ATOM 772 N N . THR A 1 99 ? -0.120 -25.222 -18.247 1.00 36.94 99 THR A N 1
ATOM 773 C CA . THR A 1 99 ? -0.840 -25.425 -19.516 1.00 36.94 99 THR A CA 1
ATOM 774 C C . THR A 1 99 ? 0.108 -25.162 -20.697 1.00 36.94 99 THR A C 1
ATOM 776 O O . THR A 1 99 ? 0.934 -24.253 -20.610 1.00 36.94 99 THR A O 1
ATOM 779 N N . PRO A 1 100 ? 0.028 -25.931 -21.801 1.00 41.72 100 PRO A N 1
ATOM 780 C CA . PRO A 1 100 ? 1.081 -25.966 -22.827 1.00 41.72 100 PRO A CA 1
ATOM 781 C C . PRO A 1 100 ? 1.069 -24.792 -23.821 1.00 41.72 100 PRO A C 1
ATOM 783 O O . PRO A 1 100 ? 1.917 -24.737 -24.707 1.00 41.72 100 PRO A O 1
ATOM 786 N N . GLN A 1 101 ? 0.106 -23.870 -23.729 1.00 47.47 101 GLN A N 1
ATOM 787 C CA . GLN A 1 101 ? -0.113 -22.849 -24.753 1.00 47.47 101 GLN A CA 1
ATOM 788 C C . GLN A 1 101 ? 0.577 -21.519 -24.379 1.00 47.47 101 GLN A C 1
ATOM 790 O O . GLN A 1 101 ? 0.220 -20.914 -23.359 1.00 47.47 101 GLN A O 1
ATOM 795 N N . PRO A 1 102 ? 1.562 -21.041 -25.169 1.00 48.56 102 PRO A N 1
ATOM 796 C CA . PRO A 1 102 ? 2.291 -19.815 -24.865 1.00 48.56 102 PRO A CA 1
ATOM 797 C C . PRO A 1 102 ? 1.403 -18.585 -25.090 1.00 48.56 102 PRO A C 1
ATOM 799 O O . PRO A 1 102 ? 0.963 -18.317 -26.206 1.00 48.56 102 PRO A O 1
ATOM 802 N N . ALA A 1 103 ? 1.162 -17.820 -24.025 1.00 50.81 103 ALA A N 1
ATOM 803 C CA . ALA A 1 103 ? 0.497 -16.523 -24.113 1.00 50.81 103 ALA A CA 1
ATOM 804 C C . ALA A 1 103 ? 1.483 -15.412 -24.500 1.00 50.81 103 ALA A C 1
ATOM 806 O O . ALA A 1 103 ? 2.670 -15.462 -24.165 1.00 50.81 103 ALA A O 1
ATOM 807 N N . THR A 1 104 ? 0.973 -14.378 -25.167 1.00 49.31 104 THR A N 1
ATOM 808 C CA . THR A 1 104 ? 1.713 -13.142 -25.440 1.00 49.31 104 THR A CA 1
ATOM 809 C C . THR A 1 104 ? 2.102 -12.438 -24.132 1.00 49.31 104 THR A C 1
ATOM 811 O O . THR A 1 104 ? 1.299 -12.426 -23.196 1.00 49.31 104 THR A O 1
ATOM 814 N N . PRO A 1 105 ? 3.295 -11.820 -24.037 1.00 50.00 105 PRO A N 1
ATOM 815 C CA . PRO A 1 105 ? 3.671 -11.045 -22.860 1.00 50.00 105 PRO A CA 1
ATOM 816 C C . PRO A 1 105 ? 2.741 -9.835 -22.714 1.00 50.00 105 PRO A C 1
ATOM 818 O O . PRO A 1 105 ? 2.703 -8.964 -23.581 1.00 50.00 105 PRO A O 1
ATOM 821 N N . CYS A 1 106 ? 1.988 -9.783 -21.616 1.00 49.69 106 CYS A N 1
ATOM 822 C CA . CYS A 1 106 ? 1.174 -8.624 -21.272 1.00 49.69 106 CYS A CA 1
ATOM 823 C C . CYS A 1 106 ? 2.049 -7.577 -20.574 1.00 49.69 106 CYS A C 1
ATOM 825 O O . CYS A 1 106 ? 2.707 -7.887 -19.581 1.00 49.69 106 CYS A O 1
ATOM 827 N N . LEU A 1 107 ? 2.023 -6.338 -21.065 1.00 44.81 107 LEU A N 1
ATOM 828 C CA . LEU A 1 107 ? 2.512 -5.187 -20.312 1.00 44.81 107 LEU A CA 1
ATOM 829 C C . LEU A 1 107 ? 1.383 -4.712 -19.396 1.00 44.81 107 LEU A C 1
ATOM 831 O O . LEU A 1 107 ? 0.379 -4.184 -19.872 1.00 44.81 107 LEU A O 1
ATOM 835 N N . THR A 1 108 ? 1.527 -4.915 -18.090 1.00 56.00 108 THR A N 1
ATOM 836 C CA . THR A 1 108 ? 0.735 -4.181 -17.099 1.00 56.00 108 THR A CA 1
ATOM 837 C C . THR A 1 108 ? 1.170 -2.718 -17.095 1.00 56.00 108 THR A C 1
ATOM 839 O O . THR A 1 108 ? 2.362 -2.419 -17.186 1.00 56.00 108 THR A O 1
ATOM 842 N N . LEU A 1 109 ? 0.207 -1.802 -16.974 1.00 63.72 109 LEU A N 1
ATOM 843 C CA . LEU A 1 109 ? 0.516 -0.427 -16.589 1.00 63.72 109 LEU A CA 1
ATOM 844 C C . LEU A 1 109 ? 1.049 -0.420 -15.151 1.00 63.72 109 LEU A C 1
ATOM 846 O O . LEU A 1 109 ? 0.707 -1.293 -14.352 1.00 63.72 109 LEU A O 1
ATOM 850 N N . LEU A 1 110 ? 1.918 0.542 -14.853 1.00 71.06 110 LEU A N 1
ATOM 851 C CA . LEU A 1 110 ? 2.530 0.680 -13.538 1.00 71.06 110 LEU A CA 1
ATOM 852 C C . LEU A 1 110 ? 1.546 1.381 -12.590 1.00 71.06 110 LEU A C 1
ATOM 854 O O . LEU A 1 110 ? 1.002 2.424 -12.948 1.00 71.06 110 LEU A O 1
ATOM 858 N N . GLU A 1 111 ? 1.314 0.814 -11.409 1.00 78.75 111 GLU A N 1
ATOM 859 C CA . GLU A 1 111 ? 0.312 1.322 -10.463 1.00 78.75 111 GLU A CA 1
ATOM 860 C C . GLU A 1 111 ? 0.871 2.496 -9.639 1.00 78.75 111 GLU A C 1
ATOM 862 O O . GLU A 1 111 ? 2.084 2.713 -9.573 1.00 78.75 111 GLU A O 1
ATOM 867 N N . GLU A 1 112 ? 0.014 3.251 -8.949 1.00 88.50 112 GLU A N 1
ATOM 868 C CA . GLU A 1 112 ? 0.444 4.437 -8.190 1.00 88.50 112 GLU A CA 1
ATOM 869 C C . GLU A 1 112 ? 1.401 4.095 -7.026 1.00 88.50 112 GLU 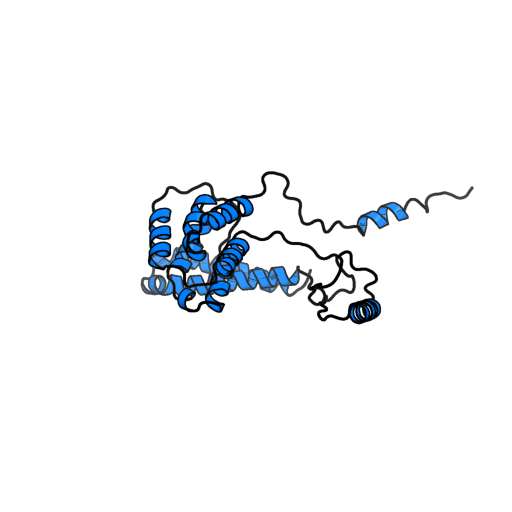A C 1
ATOM 871 O O . GLU A 1 112 ? 2.335 4.847 -6.732 1.00 88.50 112 GLU A O 1
ATOM 876 N N . SER A 1 113 ? 1.235 2.917 -6.409 1.00 89.31 113 SER A N 1
ATOM 877 C CA . SER A 1 113 ? 2.189 2.358 -5.436 1.00 89.31 113 SER A CA 1
ATOM 878 C C . SER A 1 113 ? 3.556 2.086 -6.048 1.00 89.31 113 SER A C 1
ATOM 880 O O . SER A 1 113 ? 4.592 2.314 -5.424 1.00 89.31 113 SER A O 1
ATOM 882 N N . ASP A 1 114 ? 3.555 1.604 -7.284 1.00 88.19 114 ASP A N 1
ATOM 883 C CA . ASP A 1 114 ? 4.744 1.144 -7.979 1.00 88.19 114 ASP A CA 1
ATOM 884 C C . ASP A 1 114 ? 5.539 2.368 -8.470 1.00 88.19 114 ASP A C 1
ATOM 886 O O . ASP A 1 114 ? 6.768 2.380 -8.401 1.00 88.19 114 ASP A O 1
ATOM 890 N N . LEU A 1 115 ? 4.841 3.449 -8.854 1.00 90.19 115 LEU A N 1
ATOM 891 C CA . LEU A 1 115 ? 5.430 4.763 -9.131 1.00 90.19 115 LEU A CA 1
ATOM 892 C C . LEU A 1 115 ? 6.122 5.342 -7.891 1.00 90.19 115 LEU A C 1
ATOM 894 O O . LEU A 1 115 ? 7.263 5.787 -7.998 1.00 90.19 115 LEU A O 1
ATOM 898 N N . ALA A 1 116 ? 5.479 5.313 -6.717 1.00 92.81 116 ALA A N 1
ATOM 899 C CA . ALA A 1 116 ? 6.098 5.783 -5.473 1.00 92.81 116 ALA A CA 1
ATOM 900 C C . ALA A 1 116 ? 7.375 4.986 -5.138 1.00 92.81 116 ALA A C 1
ATOM 902 O O . ALA A 1 116 ? 8.397 5.579 -4.788 1.00 92.81 116 ALA A O 1
ATOM 903 N N . GLY A 1 117 ? 7.346 3.661 -5.325 1.00 93.69 117 GLY A N 1
ATOM 904 C CA . GLY A 1 117 ? 8.520 2.799 -5.178 1.00 93.69 117 GLY A CA 1
ATOM 905 C C . GLY A 1 117 ? 9.647 3.155 -6.153 1.00 93.69 117 GLY A C 1
ATOM 906 O O . GLY A 1 117 ? 10.778 3.390 -5.728 1.00 93.69 117 GLY A O 1
ATOM 907 N N . LEU A 1 118 ? 9.356 3.268 -7.454 1.00 92.12 118 LEU A N 1
ATOM 908 C CA . LEU A 1 118 ? 10.358 3.656 -8.456 1.00 92.12 118 LEU A CA 1
ATOM 909 C C . LEU A 1 118 ? 10.957 5.043 -8.189 1.00 92.12 118 LEU A C 1
ATOM 911 O O . LEU A 1 118 ? 12.159 5.222 -8.382 1.00 92.12 118 LEU A O 1
ATOM 915 N N . LEU A 1 119 ? 10.160 6.013 -7.730 1.00 95.12 119 LEU A N 1
ATOM 916 C CA . LEU A 1 119 ? 10.643 7.355 -7.386 1.00 95.12 119 LEU A CA 1
ATOM 917 C C . LEU A 1 119 ? 11.567 7.350 -6.163 1.00 95.12 119 LEU A C 1
ATOM 919 O O . LEU A 1 119 ? 12.577 8.052 -6.176 1.00 95.12 119 LEU A O 1
ATOM 923 N N . PHE A 1 120 ? 11.275 6.529 -5.151 1.00 96.19 120 PHE A N 1
ATOM 924 C CA . PHE A 1 120 ? 12.166 6.300 -4.010 1.00 96.19 120 PHE A CA 1
ATOM 925 C C . PHE A 1 120 ? 13.522 5.728 -4.464 1.00 96.19 120 PHE A C 1
ATOM 927 O O . PHE A 1 120 ? 14.573 6.287 -4.140 1.00 96.19 120 PHE A O 1
ATOM 934 N N . PHE A 1 121 ? 13.531 4.684 -5.304 1.00 95.00 121 PHE A N 1
ATOM 935 C CA . PHE A 1 121 ? 14.784 4.134 -5.843 1.00 95.00 121 PHE A CA 1
ATOM 936 C C . PHE A 1 121 ? 15.529 5.142 -6.740 1.00 95.00 121 PHE A C 1
ATOM 938 O O . PHE A 1 121 ? 16.741 5.304 -6.607 1.00 95.00 121 PHE A O 1
ATOM 945 N N . ALA A 1 122 ? 14.821 5.899 -7.587 1.00 94.19 122 ALA A N 1
ATOM 946 C CA . ALA A 1 122 ? 15.396 6.951 -8.437 1.00 94.19 122 ALA A CA 1
ATOM 947 C C . ALA A 1 122 ? 15.868 8.206 -7.663 1.00 94.19 122 ALA A C 1
ATOM 949 O O . ALA A 1 122 ? 16.587 9.050 -8.211 1.00 94.19 122 ALA A O 1
ATOM 950 N N . ALA A 1 123 ? 15.490 8.339 -6.389 1.00 94.62 123 ALA A N 1
ATOM 951 C CA . ALA A 1 123 ? 16.038 9.319 -5.455 1.00 94.62 123 ALA A CA 1
ATOM 952 C C . ALA A 1 123 ? 17.293 8.821 -4.710 1.00 94.62 123 ALA A C 1
ATOM 954 O O . ALA A 1 123 ? 17.867 9.581 -3.935 1.00 94.62 123 ALA A O 1
ATOM 955 N N . GLY A 1 124 ? 17.738 7.583 -4.959 1.00 94.50 124 GLY A N 1
ATOM 956 C CA . GLY A 1 124 ? 18.876 6.959 -4.279 1.00 94.50 124 GLY A CA 1
ATOM 957 C C . GLY A 1 124 ? 18.490 6.066 -3.096 1.00 94.50 124 GLY A C 1
ATOM 958 O O . GLY A 1 124 ? 19.377 5.655 -2.355 1.00 94.50 124 GLY A O 1
ATOM 959 N N . ALA A 1 125 ? 17.197 5.763 -2.916 1.00 93.62 125 ALA A N 1
ATOM 960 C CA . ALA A 1 125 ? 16.676 4.870 -1.875 1.00 93.62 125 ALA A CA 1
ATOM 961 C C . ALA A 1 125 ? 17.104 5.238 -0.439 1.00 93.62 125 ALA A C 1
ATOM 963 O O . ALA A 1 125 ? 17.290 4.356 0.395 1.00 93.62 125 ALA A O 1
ATOM 964 N N . LEU A 1 126 ? 17.305 6.527 -0.154 1.00 91.38 126 LEU A N 1
ATOM 965 C CA . LEU A 1 126 ? 17.745 7.019 1.155 1.00 91.38 126 LEU A CA 1
ATOM 966 C C . LEU A 1 126 ? 16.616 6.951 2.206 1.00 91.38 126 LEU A C 1
ATOM 968 O O . LEU A 1 126 ? 15.441 6.962 1.834 1.00 91.38 126 LEU A O 1
ATOM 972 N N . PRO A 1 127 ? 16.932 6.926 3.520 1.00 90.50 127 PRO A N 1
ATOM 973 C CA . PRO A 1 127 ? 15.942 7.190 4.565 1.00 90.50 127 PRO A CA 1
ATOM 974 C C . PRO A 1 127 ? 15.142 8.476 4.276 1.00 90.50 127 PRO A C 1
ATOM 976 O O . PRO A 1 127 ? 15.756 9.533 4.113 1.00 90.50 127 PRO A O 1
ATOM 979 N N . PRO A 1 128 ? 13.798 8.423 4.250 1.00 91.94 128 PRO A N 1
ATOM 980 C CA . PRO A 1 128 ? 12.977 9.626 4.199 1.00 91.94 128 PRO A CA 1
ATOM 981 C C . PRO A 1 128 ? 13.051 10.389 5.528 1.00 91.94 128 PRO A C 1
ATOM 983 O O . PRO A 1 128 ? 13.217 9.799 6.598 1.00 91.94 128 PRO A O 1
ATOM 986 N N . ASP A 1 129 ? 12.885 11.710 5.473 1.00 93.50 129 ASP A N 1
ATOM 987 C CA . ASP A 1 129 ? 12.846 12.549 6.672 1.00 93.50 129 ASP A CA 1
ATOM 988 C C . ASP A 1 129 ? 11.554 12.286 7.471 1.00 93.50 129 ASP A C 1
ATOM 990 O O . ASP A 1 129 ? 10.447 12.640 7.050 1.00 93.50 129 ASP A O 1
ATOM 994 N N . ARG A 1 130 ? 11.712 11.687 8.658 1.00 93.12 130 ARG A N 1
ATOM 995 C CA . ARG A 1 130 ? 10.621 11.375 9.594 1.00 93.12 130 ARG A CA 1
ATOM 996 C C . ARG A 1 130 ? 9.822 12.604 10.025 1.00 93.12 130 ARG A C 1
ATOM 998 O O . ARG A 1 130 ? 8.609 12.505 10.197 1.00 93.12 130 ARG A O 1
ATOM 1005 N N . GLN A 1 131 ? 10.465 13.763 10.182 1.00 93.62 131 GLN A N 1
ATOM 1006 C CA . GLN A 1 131 ? 9.776 15.000 10.550 1.00 93.62 131 GLN A CA 1
ATOM 1007 C C . GLN A 1 131 ? 8.905 15.496 9.392 1.00 93.62 131 GLN A C 1
ATOM 1009 O O . GLN A 1 131 ? 7.770 15.913 9.624 1.00 93.62 131 GLN A O 1
ATOM 1014 N N . ARG A 1 132 ? 9.374 15.377 8.141 1.00 94.75 132 ARG A N 1
ATOM 1015 C CA . ARG A 1 132 ? 8.569 15.702 6.949 1.00 94.75 132 ARG A CA 1
ATOM 1016 C C . ARG A 1 132 ? 7.406 14.734 6.751 1.00 94.75 132 ARG A C 1
ATOM 1018 O O . ARG A 1 132 ? 6.296 15.189 6.492 1.00 94.75 132 ARG A O 1
ATOM 1025 N N . LEU A 1 133 ? 7.625 13.430 6.933 1.00 94.62 133 LEU A N 1
ATOM 1026 C CA . LEU A 1 133 ? 6.565 12.414 6.884 1.00 94.62 133 LEU A CA 1
ATOM 1027 C C . LEU A 1 133 ? 5.469 12.684 7.933 1.00 94.62 133 LEU A C 1
ATOM 1029 O O . LEU A 1 133 ? 4.281 12.726 7.599 1.00 94.62 133 LEU A O 1
ATOM 1033 N N . ALA A 1 134 ? 5.859 12.939 9.186 1.00 93.69 134 ALA A N 1
ATOM 1034 C CA . ALA A 1 134 ? 4.929 13.254 10.270 1.00 93.69 134 ALA A CA 1
ATOM 1035 C C . ALA A 1 134 ? 4.204 14.597 10.057 1.00 93.69 134 ALA A C 1
ATOM 1037 O O . ALA A 1 134 ? 3.000 14.693 10.310 1.00 93.69 134 ALA A O 1
ATOM 1038 N N . ALA A 1 135 ? 4.898 15.623 9.549 1.00 93.81 135 ALA A N 1
ATOM 1039 C CA . ALA A 1 135 ? 4.298 16.911 9.202 1.00 93.81 135 ALA A CA 1
ATOM 1040 C C . ALA A 1 135 ? 3.298 16.788 8.041 1.00 93.81 135 ALA A C 1
ATOM 1042 O O . ALA A 1 135 ? 2.216 17.367 8.117 1.00 93.81 135 ALA A O 1
ATOM 1043 N N . GLY A 1 136 ? 3.616 15.997 7.010 1.00 92.50 136 GLY A N 1
ATOM 1044 C CA . GLY A 1 136 ? 2.728 15.706 5.882 1.00 92.50 136 GLY A CA 1
ATOM 1045 C C . GLY A 1 136 ? 1.431 15.030 6.330 1.00 92.50 136 GLY A C 1
ATOM 1046 O O . GLY A 1 136 ? 0.347 15.540 6.046 1.00 92.50 136 GLY A O 1
ATOM 1047 N N . LEU A 1 137 ? 1.528 13.953 7.121 1.00 93.44 137 LEU A N 1
ATOM 1048 C CA . LEU A 1 137 ? 0.363 13.319 7.755 1.00 93.44 137 LEU A CA 1
ATOM 1049 C C . LEU A 1 137 ? -0.447 14.313 8.596 1.00 93.44 137 LEU A C 1
ATOM 1051 O O . LEU A 1 137 ? -1.663 14.398 8.445 1.00 93.44 137 LEU A O 1
ATOM 1055 N N . SER A 1 138 ? 0.225 15.097 9.443 1.00 92.06 138 SER A N 1
ATOM 1056 C CA . SER A 1 138 ? -0.411 16.065 10.348 1.00 92.06 138 SER A CA 1
ATOM 1057 C C . SER A 1 138 ? -1.011 17.277 9.632 1.00 92.06 138 SER A C 1
ATOM 1059 O O . SER A 1 138 ? -1.817 17.999 10.217 1.00 92.06 138 SER A O 1
ATOM 1061 N N . ALA A 1 139 ? -0.608 17.566 8.396 1.00 91.81 139 ALA A N 1
ATOM 1062 C CA . ALA A 1 139 ? -1.235 18.577 7.553 1.00 91.81 139 ALA A CA 1
ATOM 1063 C C . ALA A 1 139 ? -2.474 18.002 6.855 1.00 91.81 139 ALA A C 1
ATOM 1065 O O . ALA A 1 139 ? -3.539 18.614 6.891 1.00 91.81 139 ALA A O 1
ATOM 1066 N N . LEU A 1 140 ? -2.346 16.809 6.270 1.00 92.00 140 LEU A N 1
ATOM 1067 C CA . LEU A 1 140 ? -3.396 16.156 5.489 1.00 92.00 140 LEU A CA 1
ATOM 1068 C C . LEU A 1 140 ? -4.565 15.661 6.353 1.00 92.00 140 LEU A C 1
ATOM 1070 O O . LEU A 1 140 ? -5.710 15.784 5.933 1.00 92.00 140 LEU A O 1
ATOM 1074 N N . SER A 1 141 ? -4.316 15.205 7.585 1.00 87.81 141 SER A N 1
ATOM 1075 C CA . SER A 1 141 ? -5.371 14.803 8.534 1.00 87.81 141 SER A CA 1
ATOM 1076 C C . SER A 1 141 ? -6.271 15.953 9.011 1.00 87.81 141 SER A C 1
ATOM 1078 O O . SER A 1 141 ? -7.330 15.704 9.581 1.00 87.81 141 SER A O 1
ATOM 1080 N N . ARG A 1 142 ? -5.863 17.211 8.781 1.00 88.31 142 ARG A N 1
ATOM 1081 C CA . ARG A 1 142 ? -6.642 18.426 9.079 1.00 88.31 142 ARG A CA 1
ATOM 1082 C C . ARG A 1 142 ? -7.292 19.053 7.841 1.00 88.31 142 ARG A C 1
ATOM 1084 O O . ARG A 1 142 ? -7.945 20.087 7.965 1.00 88.31 142 ARG A O 1
ATOM 1091 N N . GLN A 1 143 ? -7.113 18.469 6.656 1.00 84.25 143 GLN A N 1
ATOM 1092 C CA . GLN A 1 143 ? -7.798 18.909 5.440 1.00 84.25 143 GLN A CA 1
ATOM 1093 C C . GLN A 1 143 ? -9.181 18.245 5.325 1.00 84.25 143 GLN A C 1
ATOM 1095 O O . GLN A 1 143 ? -9.369 17.136 5.826 1.00 84.25 143 GLN A O 1
ATOM 1100 N N . PRO A 1 144 ? -10.160 18.890 4.662 1.00 74.06 144 PRO A N 1
ATOM 1101 C CA . PRO A 1 144 ? -11.437 18.251 4.367 1.00 74.06 144 PRO A CA 1
ATOM 1102 C C . PRO A 1 144 ? -11.239 17.010 3.487 1.00 74.06 144 PRO A C 1
ATOM 1104 O O . PRO A 1 144 ? -10.353 16.972 2.624 1.00 74.06 144 PRO A O 1
ATOM 1107 N N . ALA A 1 145 ? -12.097 16.006 3.688 1.00 64.25 145 ALA A N 1
ATOM 1108 C CA . ALA A 1 145 ? -12.108 14.796 2.876 1.00 64.25 145 ALA A CA 1
ATOM 1109 C C . ALA A 1 145 ? -12.266 15.155 1.390 1.00 64.25 145 ALA A C 1
ATOM 1111 O O . ALA A 1 145 ? -13.197 15.862 1.002 1.00 64.25 145 ALA A O 1
ATOM 1112 N N . SER A 1 146 ? -11.331 14.688 0.567 1.00 68.38 146 SER A N 1
ATOM 1113 C CA . SER A 1 146 ? -11.366 14.895 -0.880 1.00 68.38 146 SER A CA 1
ATOM 1114 C C . SER A 1 146 ? -12.153 13.789 -1.572 1.00 68.38 146 SER A C 1
ATOM 1116 O O . SER A 1 146 ? -12.328 12.702 -1.025 1.00 68.38 146 SER A O 1
ATOM 1118 N N . SER A 1 147 ? -12.594 14.047 -2.805 1.00 67.12 147 SER A N 1
ATOM 1119 C CA . SER A 1 147 ? -13.133 13.002 -3.679 1.00 67.12 147 SER A CA 1
ATOM 1120 C C . SER A 1 147 ? -12.093 11.878 -3.817 1.00 67.12 147 SER A C 1
ATOM 1122 O O . SER A 1 147 ? -10.997 12.155 -4.319 1.00 67.12 147 SER A O 1
ATOM 1124 N N . PRO A 1 148 ? -12.383 10.638 -3.376 1.00 65.75 148 PRO A N 1
ATOM 1125 C CA . PRO A 1 148 ? -11.383 9.578 -3.328 1.00 65.75 148 PRO A CA 1
ATOM 1126 C C . PRO A 1 148 ? -10.965 9.192 -4.748 1.00 65.75 148 PRO A C 1
ATOM 1128 O O . PRO A 1 148 ? -11.764 8.675 -5.530 1.00 65.75 148 PRO A O 1
ATOM 1131 N N . SER A 1 149 ? -9.706 9.464 -5.099 1.00 67.50 149 SER A N 1
ATOM 1132 C CA . SER A 1 149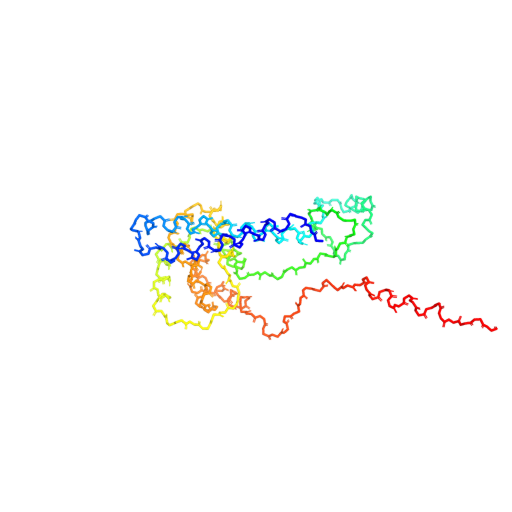 ? -9.187 9.134 -6.426 1.00 67.50 149 SER A CA 1
ATOM 1133 C C . SER A 1 149 ? -8.792 7.657 -6.469 1.00 67.50 149 SER A C 1
ATOM 1135 O O . SER A 1 149 ? -7.917 7.264 -5.685 1.00 67.50 149 SER A O 1
ATOM 1137 N N . PRO A 1 150 ? -9.325 6.836 -7.396 1.00 68.12 150 PRO A N 1
ATOM 1138 C CA . PRO A 1 150 ? -8.761 5.512 -7.642 1.00 68.12 150 PRO A CA 1
ATOM 1139 C C . PRO A 1 150 ? -7.286 5.649 -8.055 1.00 68.12 150 PRO A C 1
ATOM 1141 O O . PRO A 1 150 ? -6.916 6.623 -8.712 1.00 68.12 150 PRO A O 1
ATOM 1144 N N . GLY A 1 151 ? -6.451 4.699 -7.630 1.00 70.50 151 GLY A N 1
ATOM 1145 C CA . GLY A 1 151 ? -5.018 4.656 -7.956 1.00 70.50 151 GLY A CA 1
ATOM 1146 C C . GLY A 1 151 ? -4.164 3.916 -6.919 1.00 70.50 151 GLY A C 1
ATOM 1147 O O . GLY A 1 151 ? -3.258 3.173 -7.292 1.00 70.50 151 GLY A O 1
ATOM 1148 N N . ILE A 1 152 ? -4.506 4.018 -5.628 1.00 85.44 152 ILE A N 1
ATOM 1149 C CA . ILE A 1 152 ? -3.806 3.311 -4.546 1.00 85.44 152 ILE A CA 1
ATOM 1150 C C . ILE A 1 152 ? -4.805 2.688 -3.556 1.00 85.44 152 ILE A C 1
ATOM 1152 O O . ILE A 1 152 ? -5.775 3.334 -3.162 1.00 85.44 152 ILE A O 1
ATOM 1156 N N . ASP A 1 153 ? -4.572 1.432 -3.160 1.00 87.44 153 ASP A N 1
ATOM 1157 C CA . ASP A 1 153 ? -5.343 0.733 -2.121 1.00 87.44 153 ASP A CA 1
ATOM 1158 C C . ASP A 1 153 ? -4.449 0.305 -0.941 1.00 87.44 153 ASP A C 1
ATOM 1160 O O . ASP A 1 153 ? -3.220 0.395 -0.990 1.00 87.44 153 ASP A O 1
ATOM 1164 N N . GLU A 1 154 ? -5.071 -0.136 0.150 1.00 90.25 154 GLU A N 1
ATOM 1165 C CA . GLU A 1 154 ? -4.386 -0.509 1.394 1.00 90.25 154 GLU A CA 1
ATOM 1166 C C . GLU A 1 154 ? -3.410 -1.695 1.217 1.00 90.25 154 GLU A C 1
ATOM 1168 O O . GLU A 1 154 ? -2.321 -1.702 1.791 1.00 90.25 154 GLU A O 1
ATOM 1173 N N . ASP A 1 155 ? -3.749 -2.670 0.367 1.00 90.38 155 ASP A N 1
ATOM 1174 C CA . ASP A 1 155 ? -2.914 -3.846 0.076 1.00 90.38 155 ASP A CA 1
ATOM 1175 C C . ASP A 1 155 ? -1.697 -3.475 -0.796 1.00 90.38 155 ASP A C 1
ATOM 1177 O O . ASP A 1 155 ? -0.603 -4.037 -0.640 1.00 90.38 155 ASP A O 1
ATOM 1181 N N . ARG A 1 156 ? -1.867 -2.503 -1.702 1.00 89.88 156 ARG A N 1
ATOM 1182 C CA . ARG A 1 156 ? -0.813 -1.885 -2.522 1.00 89.88 156 ARG A CA 1
ATOM 1183 C C . ARG A 1 156 ? 0.126 -1.022 -1.679 1.00 89.88 156 ARG A C 1
ATOM 1185 O O . ARG A 1 156 ? 1.341 -1.127 -1.831 1.00 89.88 156 ARG A O 1
ATOM 1192 N N . LEU A 1 157 ? -0.398 -0.245 -0.732 1.00 93.56 157 LEU A N 1
ATOM 1193 C CA . LEU A 1 157 ? 0.411 0.517 0.228 1.00 93.56 157 LEU A CA 1
ATOM 1194 C C . LEU A 1 157 ? 1.200 -0.398 1.171 1.00 93.56 157 LEU A C 1
ATOM 1196 O O . LEU A 1 157 ? 2.384 -0.167 1.395 1.00 93.56 157 LEU A O 1
ATOM 1200 N N . LEU A 1 158 ? 0.593 -1.484 1.656 1.00 94.69 158 LEU A N 1
ATOM 1201 C CA . LEU A 1 158 ? 1.283 -2.496 2.461 1.00 94.69 158 LEU A CA 1
ATOM 1202 C C . LEU A 1 158 ? 2.317 -3.290 1.641 1.00 94.69 158 LEU A C 1
ATOM 1204 O O . LEU A 1 158 ? 3.307 -3.779 2.182 1.00 94.69 158 LEU A O 1
ATOM 1208 N N . THR A 1 159 ? 2.112 -3.418 0.326 1.00 93.31 159 THR A N 1
ATOM 1209 C CA . THR A 1 159 ? 3.121 -3.943 -0.610 1.00 93.31 159 THR A CA 1
ATOM 1210 C C . THR A 1 159 ? 4.303 -2.985 -0.749 1.00 93.31 159 THR A C 1
ATOM 1212 O O . THR A 1 159 ? 5.448 -3.428 -0.667 1.00 93.31 159 THR A O 1
ATOM 1215 N N . LEU A 1 160 ? 4.042 -1.686 -0.923 1.00 94.88 160 LEU A N 1
ATOM 1216 C CA . LEU A 1 160 ? 5.074 -0.655 -1.001 1.00 94.88 160 LEU A CA 1
ATOM 1217 C C . LEU A 1 160 ? 5.886 -0.582 0.298 1.00 94.88 160 LEU A C 1
ATOM 1219 O O . LEU A 1 160 ? 7.107 -0.663 0.235 1.00 94.88 160 LEU A O 1
ATOM 1223 N N . TRP A 1 161 ? 5.223 -0.504 1.456 1.00 95.88 161 TRP A N 1
ATOM 1224 C CA . TRP A 1 161 ? 5.874 -0.419 2.767 1.00 95.88 161 TRP A CA 1
ATOM 1225 C C . TRP A 1 161 ? 6.893 -1.540 2.976 1.00 95.88 161 TRP A C 1
ATOM 1227 O O . TRP A 1 161 ? 8.070 -1.258 3.169 1.00 95.88 161 TRP A O 1
ATOM 1237 N N . GLU A 1 162 ? 6.480 -2.804 2.855 1.00 94.38 162 GLU A N 1
ATOM 1238 C CA . GLU A 1 162 ? 7.391 -3.941 3.051 1.00 94.38 162 GLU A CA 1
ATOM 1239 C C . GLU A 1 162 ? 8.508 -3.995 2.006 1.00 94.38 162 GLU A C 1
ATOM 1241 O O . GLU A 1 162 ? 9.626 -4.398 2.325 1.00 94.38 162 GLU A O 1
ATOM 1246 N N . THR A 1 163 ? 8.230 -3.541 0.780 1.00 93.75 163 THR A N 1
ATOM 1247 C CA . THR A 1 163 ? 9.253 -3.409 -0.262 1.00 93.75 163 THR A CA 1
ATOM 1248 C C . THR A 1 163 ? 10.303 -2.381 0.155 1.00 93.75 163 THR A C 1
ATOM 1250 O O . THR A 1 163 ? 11.489 -2.686 0.118 1.00 93.75 163 THR A O 1
ATOM 1253 N N . LEU A 1 164 ? 9.900 -1.188 0.607 1.00 95.50 164 LEU A N 1
ATOM 1254 C CA . LEU A 1 164 ? 10.842 -0.151 1.040 1.00 95.50 164 LEU A CA 1
ATOM 1255 C C . LEU A 1 164 ? 11.585 -0.553 2.324 1.00 95.50 164 LEU A C 1
ATOM 1257 O O . LEU A 1 164 ? 12.797 -0.364 2.405 1.00 95.50 164 LEU A O 1
ATOM 1261 N N . SER A 1 165 ? 10.903 -1.185 3.283 1.00 94.81 165 SER A N 1
ATOM 1262 C CA . SER A 1 165 ? 11.500 -1.725 4.513 1.00 94.81 165 SER A CA 1
ATOM 1263 C C . SER A 1 165 ? 12.555 -2.804 4.261 1.00 94.81 165 SER A C 1
ATOM 1265 O O . SER A 1 165 ? 13.497 -2.913 5.041 1.00 94.81 165 SER A O 1
ATOM 1267 N N . HIS A 1 166 ? 12.438 -3.583 3.179 1.00 94.44 166 HIS A N 1
ATOM 1268 C CA . HIS A 1 166 ? 13.455 -4.568 2.800 1.00 94.44 166 HIS A CA 1
ATOM 1269 C C . HIS A 1 166 ? 14.784 -3.914 2.379 1.00 94.44 166 HIS A C 1
ATOM 1271 O O . HIS A 1 166 ? 15.847 -4.457 2.670 1.00 94.44 166 HIS A O 1
ATOM 1277 N N . TYR A 1 167 ? 14.735 -2.742 1.733 1.00 93.62 167 TYR A N 1
ATOM 1278 C CA . TYR A 1 167 ? 15.931 -1.997 1.314 1.00 93.62 167 TYR A CA 1
ATOM 1279 C C . TYR A 1 167 ? 16.417 -0.975 2.352 1.00 93.62 167 TYR A C 1
ATOM 1281 O O . TYR A 1 167 ? 17.598 -0.641 2.361 1.00 93.62 167 TYR A O 1
ATOM 1289 N N . GLN A 1 168 ? 15.532 -0.473 3.218 1.00 94.19 168 GLN A N 1
ATOM 1290 C CA . GLN A 1 168 ? 15.850 0.482 4.281 1.00 94.19 168 GLN A CA 1
ATOM 1291 C C . GLN A 1 168 ? 15.129 0.100 5.587 1.00 94.19 168 GLN A C 1
ATOM 1293 O O . GLN A 1 168 ? 13.993 0.529 5.812 1.00 94.19 168 GLN A O 1
ATOM 1298 N N . PRO A 1 169 ? 15.769 -0.682 6.478 1.00 92.88 169 PRO A N 1
ATOM 1299 C CA . PRO A 1 169 ? 15.133 -1.223 7.682 1.00 92.88 169 PRO A CA 1
ATOM 1300 C C . PRO A 1 169 ? 14.485 -0.184 8.608 1.00 92.88 169 PRO A C 1
ATOM 1302 O O . PRO A 1 169 ? 13.428 -0.456 9.164 1.00 92.88 169 PRO A O 1
ATOM 1305 N N . GLN A 1 170 ? 15.019 1.039 8.709 1.00 89.38 170 GLN A N 1
ATOM 1306 C CA . GLN A 1 170 ? 14.416 2.125 9.502 1.00 89.38 170 GLN A CA 1
ATOM 1307 C C . GLN A 1 170 ? 13.021 2.580 9.021 1.00 89.38 170 GLN A C 1
ATOM 1309 O O . GLN A 1 170 ? 12.361 3.357 9.708 1.00 89.38 170 GLN A O 1
ATOM 1314 N N . ILE A 1 171 ? 12.555 2.105 7.861 1.00 92.25 171 ILE A N 1
ATOM 1315 C CA . ILE A 1 171 ? 11.190 2.314 7.355 1.00 92.25 171 ILE A CA 1
ATOM 1316 C C . ILE A 1 171 ? 10.202 1.300 7.983 1.00 92.25 171 ILE A C 1
ATOM 1318 O O . ILE A 1 171 ? 8.998 1.543 8.005 1.00 92.25 171 ILE A O 1
ATOM 1322 N N . ALA A 1 172 ? 10.679 0.166 8.516 1.00 89.69 172 ALA A N 1
ATOM 1323 C CA . ALA A 1 172 ? 9.841 -0.877 9.122 1.00 89.69 172 ALA A CA 1
ATOM 1324 C C . ALA A 1 172 ? 9.148 -0.429 10.420 1.00 89.69 172 ALA A C 1
ATOM 1326 O O . ALA A 1 172 ? 7.963 -0.697 10.593 1.00 89.69 172 ALA A O 1
ATOM 1327 N N . ASP A 1 173 ? 9.862 0.292 11.287 1.00 87.69 173 ASP A N 1
ATOM 1328 C CA . ASP A 1 173 ? 9.361 0.748 12.594 1.00 87.69 173 ASP A CA 1
ATOM 1329 C C . ASP A 1 173 ? 8.788 2.179 12.554 1.00 87.69 173 ASP A C 1
ATOM 1331 O O . ASP A 1 173 ? 8.662 2.841 13.585 1.00 87.69 173 ASP A O 1
ATOM 1335 N N . ASP A 1 174 ? 8.502 2.708 11.361 1.00 90.12 174 ASP A N 1
ATOM 1336 C CA . ASP A 1 174 ? 8.078 4.098 11.200 1.00 90.12 174 ASP A CA 1
ATOM 1337 C C . ASP A 1 174 ? 6.549 4.259 11.340 1.00 90.12 174 ASP A C 1
ATOM 1339 O O . ASP A 1 174 ? 5.799 3.687 10.537 1.00 90.12 174 ASP A O 1
ATOM 1343 N N . PRO A 1 175 ? 6.052 5.062 12.308 1.00 90.50 175 PRO A N 1
ATOM 1344 C CA . PRO A 1 175 ? 4.618 5.248 12.537 1.00 90.50 175 PRO A CA 1
ATOM 1345 C C . PRO A 1 175 ? 3.899 5.951 11.375 1.00 90.50 175 PRO A C 1
ATOM 1347 O O . PRO A 1 175 ? 2.667 5.964 11.347 1.00 90.50 175 PRO A O 1
ATOM 1350 N N . PHE A 1 176 ? 4.631 6.489 10.390 1.00 94.00 176 PHE A N 1
ATOM 1351 C CA . PHE A 1 176 ? 4.043 6.991 9.152 1.00 94.00 176 PHE A CA 1
ATOM 1352 C C . PHE A 1 176 ? 3.171 5.942 8.444 1.00 94.00 176 PHE A C 1
ATOM 1354 O O . PHE A 1 176 ? 2.078 6.269 7.983 1.00 94.00 176 PHE A O 1
ATOM 1361 N N . TRP A 1 177 ? 3.612 4.683 8.356 1.00 93.44 177 TRP A N 1
ATOM 1362 C CA . TRP A 1 177 ? 2.947 3.695 7.498 1.00 93.44 177 TRP A CA 1
ATOM 1363 C C . TRP A 1 177 ? 1.610 3.170 8.035 1.00 93.44 177 TRP A C 1
ATOM 1365 O O . TRP A 1 177 ? 0.660 3.148 7.251 1.00 93.44 177 TRP A O 1
ATOM 1375 N N . PRO A 1 178 ? 1.453 2.817 9.329 1.00 91.75 178 PRO A N 1
ATOM 1376 C CA . PRO A 1 178 ? 0.144 2.494 9.902 1.00 91.75 178 PRO A CA 1
ATOM 1377 C C . PRO A 1 178 ? -0.916 3.579 9.660 1.00 91.75 178 PRO A C 1
ATOM 1379 O O . PRO A 1 178 ? -2.065 3.252 9.355 1.00 91.75 178 PRO A O 1
ATOM 1382 N N . ALA A 1 179 ? -0.522 4.856 9.728 1.00 91.69 179 ALA A N 1
ATOM 1383 C CA . ALA A 1 179 ? -1.392 5.993 9.437 1.00 91.69 179 ALA A CA 1
ATOM 1384 C C . ALA A 1 179 ? -1.646 6.170 7.927 1.00 91.69 179 ALA A C 1
ATOM 1386 O O . ALA A 1 179 ? -2.794 6.335 7.510 1.00 91.69 179 ALA A O 1
ATOM 1387 N N . ALA A 1 180 ? -0.604 6.085 7.093 1.00 93.19 180 ALA A N 1
ATOM 1388 C CA . ALA A 1 180 ? -0.708 6.225 5.640 1.00 93.19 180 ALA A CA 1
ATOM 1389 C C . ALA A 1 180 ? -1.570 5.124 4.996 1.00 93.19 180 ALA A C 1
ATOM 1391 O O . ALA A 1 180 ? -2.317 5.425 4.068 1.00 93.19 180 ALA A O 1
ATOM 1392 N N . LEU A 1 181 ? -1.530 3.887 5.515 1.00 92.06 181 LEU A N 1
ATOM 1393 C CA . LEU A 1 181 ? -2.409 2.783 5.097 1.00 92.06 181 LEU A CA 1
ATOM 1394 C C . LEU A 1 181 ? -3.895 3.154 5.179 1.00 92.06 181 LEU A C 1
ATOM 1396 O O . LEU A 1 181 ? -4.660 2.814 4.282 1.00 92.06 181 LEU A O 1
ATOM 1400 N N . THR A 1 182 ? -4.285 3.855 6.245 1.00 88.56 182 THR A N 1
ATOM 1401 C CA . THR A 1 182 ? -5.674 4.251 6.507 1.00 88.56 182 THR A CA 1
ATOM 1402 C C . THR A 1 182 ? -6.039 5.567 5.810 1.00 88.56 182 THR A C 1
ATOM 1404 O O . THR A 1 182 ? -7.148 5.702 5.304 1.00 88.56 182 THR A O 1
ATOM 1407 N N . LEU A 1 183 ? -5.121 6.542 5.758 1.00 90.31 183 LEU A N 1
ATOM 1408 C CA . LEU A 1 183 ? -5.399 7.873 5.205 1.00 90.31 183 LEU A CA 1
ATOM 1409 C C . LEU A 1 183 ? -5.330 7.914 3.669 1.00 90.31 183 LEU A C 1
ATOM 1411 O O . LEU A 1 183 ? -6.217 8.468 3.023 1.00 90.31 183 LEU A O 1
ATOM 1415 N N . ALA A 1 184 ? -4.269 7.364 3.070 1.00 91.38 184 ALA A N 1
ATOM 1416 C CA . ALA A 1 184 ? -3.927 7.629 1.672 1.00 91.38 184 ALA A CA 1
ATOM 1417 C C . ALA A 1 184 ? -4.957 7.150 0.624 1.00 91.38 184 ALA A C 1
ATOM 1419 O O . ALA A 1 184 ? -5.136 7.873 -0.362 1.00 91.38 184 ALA A O 1
ATOM 1420 N N . PRO A 1 185 ? -5.680 6.022 0.794 1.00 89.56 185 PRO A N 1
ATOM 1421 C CA . PRO A 1 185 ? -6.725 5.621 -0.156 1.00 89.56 185 PRO A CA 1
ATOM 1422 C C . PRO A 1 185 ? -7.852 6.661 -0.310 1.00 89.56 185 PRO A C 1
ATOM 1424 O O . PRO A 1 185 ? -8.425 6.782 -1.390 1.00 89.56 185 PRO A O 1
ATOM 1427 N N . GLY A 1 186 ? -8.134 7.451 0.735 1.00 87.75 186 GLY A N 1
ATOM 1428 C CA . GLY A 1 186 ? -9.133 8.528 0.714 1.00 87.75 186 GLY A CA 1
ATOM 1429 C C . GLY A 1 186 ? -8.627 9.881 0.193 1.00 87.75 186 GLY A C 1
ATOM 1430 O O . GLY A 1 186 ? -9.410 10.821 0.081 1.00 87.75 186 GLY A O 1
ATOM 1431 N N . LEU A 1 187 ? -7.332 10.010 -0.113 1.00 90.00 187 LEU A N 1
ATOM 1432 C CA . LEU A 1 187 ? -6.735 11.260 -0.592 1.00 90.00 187 LEU A CA 1
ATOM 1433 C C . LEU A 1 187 ? -6.873 11.434 -2.114 1.00 90.00 187 LEU A C 1
ATOM 1435 O O . LEU A 1 187 ? -6.935 10.471 -2.879 1.00 90.00 187 LEU A O 1
ATOM 1439 N N . SER A 1 188 ? -6.847 12.687 -2.565 1.00 89.19 188 SER A N 1
ATOM 1440 C CA . SER A 1 188 ? -6.644 13.040 -3.979 1.00 89.19 188 SER A CA 1
ATOM 1441 C C . SER A 1 188 ? -5.191 12.806 -4.430 1.00 89.19 188 SER A C 1
ATOM 1443 O O . SER A 1 188 ? -4.280 12.731 -3.604 1.00 89.19 188 SER A O 1
ATOM 1445 N N . ILE A 1 189 ? -4.942 12.740 -5.745 1.00 89.06 189 ILE A N 1
ATOM 1446 C CA . ILE A 1 189 ? -3.589 12.540 -6.303 1.00 89.06 189 ILE A CA 1
ATOM 1447 C C . ILE A 1 189 ? -2.593 13.628 -5.852 1.00 89.06 189 ILE A C 1
ATOM 1449 O O . ILE A 1 189 ? -1.466 13.307 -5.479 1.00 89.06 189 ILE A O 1
ATOM 1453 N N . ASP A 1 190 ? -2.990 14.903 -5.784 1.00 90.88 190 ASP A N 1
ATOM 1454 C CA . ASP A 1 190 ? -2.145 15.992 -5.264 1.00 90.88 190 ASP A CA 1
ATOM 1455 C C . ASP A 1 190 ? -1.820 15.835 -3.768 1.00 90.88 190 ASP A C 1
ATOM 1457 O O . ASP A 1 190 ? -0.688 16.073 -3.334 1.00 90.88 190 ASP A O 1
ATOM 1461 N N . GLN A 1 191 ? -2.778 15.363 -2.969 1.00 92.19 191 GLN A N 1
ATOM 1462 C CA . GLN A 1 191 ? -2.557 15.068 -1.554 1.00 92.19 191 GLN A CA 1
ATOM 1463 C C . GLN A 1 191 ? -1.668 13.832 -1.353 1.00 92.19 191 GLN A C 1
ATOM 1465 O O . GLN A 1 191 ? -0.766 13.881 -0.521 1.00 92.19 191 GLN A O 1
ATOM 1470 N N . ARG A 1 192 ? -1.837 12.760 -2.143 1.00 93.19 192 ARG A N 1
ATOM 1471 C CA . ARG A 1 192 ? -0.924 11.599 -2.142 1.00 93.19 192 ARG A CA 1
ATOM 1472 C C . ARG A 1 192 ? 0.488 11.995 -2.572 1.00 93.19 192 ARG A C 1
ATOM 1474 O O . ARG A 1 192 ? 1.458 11.606 -1.929 1.00 93.19 192 ARG A O 1
ATOM 1481 N N . THR A 1 193 ? 0.611 12.871 -3.570 1.00 94.25 193 THR A N 1
ATOM 1482 C CA . THR A 1 193 ? 1.896 13.480 -3.961 1.00 94.25 193 THR A CA 1
ATOM 1483 C C . THR A 1 193 ? 2.551 14.204 -2.787 1.00 94.25 193 THR A C 1
ATOM 1485 O O . THR A 1 193 ? 3.750 14.065 -2.572 1.00 94.25 193 THR A O 1
ATOM 1488 N N . THR A 1 194 ? 1.766 14.961 -2.018 1.00 93.69 194 THR A N 1
ATOM 1489 C CA . THR A 1 194 ? 2.243 15.703 -0.842 1.00 93.69 194 THR A CA 1
ATOM 1490 C C . THR A 1 194 ? 2.644 14.758 0.296 1.00 93.69 194 THR A C 1
ATOM 1492 O O . THR A 1 194 ? 3.677 14.966 0.925 1.00 93.69 194 THR A O 1
ATOM 1495 N N . LEU A 1 195 ? 1.874 13.688 0.520 1.00 94.75 195 LEU A N 1
ATOM 1496 C CA . LEU A 1 195 ? 2.138 12.660 1.531 1.00 94.75 195 LEU A CA 1
ATOM 1497 C C . LEU A 1 195 ? 3.448 11.900 1.267 1.00 94.75 195 LEU A C 1
ATOM 1499 O O . LEU A 1 195 ? 4.206 11.637 2.197 1.00 94.75 195 LEU A O 1
ATOM 1503 N N . PHE A 1 196 ? 3.706 11.543 0.006 1.00 95.38 196 PHE A N 1
ATOM 1504 C CA . PHE A 1 196 ? 4.846 10.712 -0.386 1.00 95.38 196 PHE A CA 1
ATOM 1505 C C . PHE A 1 196 ? 6.076 11.504 -0.855 1.00 95.38 196 PHE A C 1
ATOM 1507 O O . PHE A 1 196 ? 7.140 10.907 -1.011 1.00 95.38 196 PHE A O 1
ATOM 1514 N N . ALA A 1 197 ? 5.989 12.832 -1.002 1.00 96.56 197 ALA A N 1
ATOM 1515 C CA . ALA A 1 197 ? 7.114 13.688 -1.393 1.00 96.56 197 ALA A CA 1
ATOM 1516 C C . ALA A 1 197 ? 8.431 13.434 -0.618 1.00 96.56 197 ALA A C 1
ATOM 1518 O O . ALA A 1 197 ? 9.486 13.421 -1.264 1.00 96.56 197 ALA A O 1
ATOM 1519 N N . PRO A 1 198 ? 8.434 13.163 0.708 1.00 96.44 198 PRO A N 1
ATOM 1520 C CA . PRO A 1 198 ? 9.671 12.870 1.436 1.00 96.44 198 PRO A CA 1
ATOM 1521 C C . PRO A 1 198 ? 10.358 11.562 1.012 1.00 96.44 198 PRO A C 1
ATOM 1523 O O . PRO A 1 198 ? 11.576 11.463 1.146 1.00 96.44 198 PRO A O 1
ATOM 1526 N N . LEU A 1 199 ? 9.628 10.585 0.447 1.00 95.88 199 LEU A N 1
ATOM 1527 C CA . LEU A 1 199 ? 10.202 9.324 -0.059 1.00 95.88 199 LEU A CA 1
ATOM 1528 C C . LEU A 1 199 ? 11.170 9.547 -1.229 1.00 95.88 199 LEU A C 1
ATOM 1530 O O . LEU A 1 199 ? 12.049 8.725 -1.467 1.00 95.88 199 LEU A O 1
ATOM 1534 N N . TRP A 1 200 ? 11.020 10.649 -1.965 1.00 96.06 200 TRP A N 1
ATOM 1535 C CA . TRP A 1 200 ? 11.853 10.969 -3.123 1.00 96.06 200 TRP A CA 1
ATOM 1536 C C . TRP A 1 200 ? 12.590 12.313 -2.983 1.00 96.06 200 TRP A C 1
ATOM 1538 O O . TRP A 1 200 ? 12.946 12.955 -3.978 1.00 96.06 200 TRP A O 1
ATOM 1548 N N . GLY A 1 201 ? 12.831 12.734 -1.735 1.00 94.88 201 GLY A N 1
ATOM 1549 C CA . GLY A 1 201 ? 13.592 13.940 -1.392 1.00 94.88 201 GLY A CA 1
ATOM 1550 C C . GLY A 1 201 ? 12.913 15.246 -1.811 1.00 94.88 201 GLY A C 1
ATOM 1551 O O . GLY A 1 201 ? 13.599 16.187 -2.198 1.00 94.88 201 GLY A O 1
ATOM 1552 N N . GLU A 1 202 ? 11.576 15.273 -1.837 1.00 94.75 202 GLU A N 1
ATOM 1553 C CA . GLU A 1 202 ? 10.720 16.419 -2.198 1.00 94.75 202 GLU A CA 1
ATOM 1554 C C . GLU A 1 202 ? 10.966 17.013 -3.604 1.00 94.75 202 GLU A C 1
ATOM 1556 O O . GLU A 1 202 ? 10.421 18.059 -3.959 1.00 94.75 202 GLU A O 1
ATOM 1561 N N . ARG A 1 203 ? 11.749 16.323 -4.446 1.00 96.12 203 ARG A N 1
ATOM 1562 C CA . ARG A 1 203 ? 12.197 16.783 -5.770 1.00 96.12 203 ARG A CA 1
ATOM 1563 C C . ARG A 1 203 ? 10.998 17.156 -6.665 1.00 96.12 203 ARG A C 1
ATOM 1565 O O . ARG A 1 203 ? 10.272 16.252 -7.088 1.00 96.12 203 ARG A O 1
ATOM 1572 N N . PRO A 1 204 ? 10.812 18.435 -7.063 1.00 95.50 204 PRO A N 1
ATOM 1573 C CA . PRO A 1 204 ? 9.603 18.870 -7.775 1.00 95.50 204 PRO A CA 1
ATOM 1574 C C . PRO A 1 204 ? 9.332 18.128 -9.091 1.00 95.50 204 PRO A C 1
ATOM 1576 O O . PRO A 1 204 ? 8.181 17.854 -9.421 1.00 95.50 204 PRO A O 1
ATOM 1579 N N . ALA A 1 205 ? 10.384 17.738 -9.820 1.00 95.75 205 ALA A N 1
ATOM 1580 C CA . ALA A 1 205 ? 10.269 16.950 -11.050 1.00 95.75 205 ALA A CA 1
ATOM 1581 C C . ALA A 1 205 ? 9.679 15.543 -10.817 1.00 95.75 205 ALA A C 1
ATOM 1583 O O . ALA A 1 205 ? 8.954 15.031 -11.668 1.00 95.75 205 ALA A O 1
ATOM 1584 N N . PHE A 1 206 ? 9.953 14.933 -9.661 1.00 96.38 206 PHE A N 1
ATOM 1585 C CA . PHE A 1 206 ? 9.403 13.636 -9.271 1.00 96.38 206 PHE A CA 1
ATOM 1586 C C . PHE A 1 206 ? 7.958 13.770 -8.784 1.00 96.38 206 PHE A C 1
ATOM 1588 O O . PHE A 1 206 ? 7.098 13.030 -9.252 1.00 96.38 206 PHE A O 1
ATOM 1595 N N . SER A 1 207 ? 7.650 14.796 -7.987 1.00 95.94 207 SER A N 1
ATOM 1596 C CA . SER A 1 207 ? 6.269 15.134 -7.610 1.00 95.94 207 SER A CA 1
ATOM 1597 C C . SER A 1 207 ? 5.391 15.484 -8.829 1.00 95.94 207 SER A C 1
ATOM 1599 O O . SER A 1 207 ? 4.199 15.186 -8.857 1.00 95.94 207 SER A O 1
ATOM 1601 N N . ALA A 1 208 ? 5.964 16.083 -9.880 1.00 93.88 208 ALA A N 1
ATOM 1602 C CA . ALA A 1 208 ? 5.277 16.324 -11.151 1.00 93.88 208 ALA A CA 1
ATOM 1603 C C . ALA A 1 208 ? 5.095 15.045 -11.993 1.00 93.88 208 ALA A C 1
ATOM 1605 O O . ALA A 1 208 ? 4.045 14.866 -12.612 1.00 93.88 208 ALA A O 1
ATOM 1606 N N . LEU A 1 209 ? 6.087 14.144 -12.010 1.00 91.38 209 LEU A N 1
ATOM 1607 C CA . LEU A 1 209 ? 5.979 12.837 -12.667 1.00 91.38 209 LEU A CA 1
ATOM 1608 C C . LEU A 1 209 ? 4.907 11.963 -11.999 1.00 91.38 209 LEU A C 1
ATOM 1610 O O . LEU A 1 209 ? 4.075 11.401 -12.708 1.00 91.38 209 LEU A O 1
ATOM 1614 N N . TYR A 1 210 ? 4.885 11.914 -10.663 1.00 91.31 210 TYR A N 1
ATOM 1615 C CA . TYR A 1 210 ? 3.895 11.172 -9.882 1.00 91.31 210 TYR A CA 1
ATOM 1616 C C . TYR A 1 210 ? 2.468 11.621 -10.213 1.00 91.31 210 TYR A C 1
ATOM 1618 O O . TYR A 1 210 ? 1.664 10.801 -10.643 1.00 91.31 210 TYR A O 1
ATOM 1626 N N . ARG A 1 211 ? 2.175 12.930 -10.155 1.00 90.56 211 ARG A N 1
ATOM 1627 C CA . ARG A 1 211 ? 0.846 13.462 -10.520 1.00 90.56 211 ARG A CA 1
ATOM 1628 C C . ARG A 1 211 ? 0.435 13.139 -11.951 1.00 90.56 211 ARG A C 1
ATOM 1630 O O . ARG A 1 211 ? -0.705 12.757 -12.183 1.00 90.56 211 ARG A O 1
ATOM 1637 N N . ARG A 1 212 ? 1.355 13.268 -12.912 1.00 86.50 212 ARG A N 1
ATOM 1638 C CA . ARG A 1 212 ? 1.061 13.009 -14.330 1.00 86.50 212 ARG A CA 1
ATOM 1639 C C . ARG A 1 212 ? 0.783 11.531 -14.626 1.00 86.50 212 ARG A C 1
ATOM 1641 O O . ARG A 1 212 ? 0.046 11.252 -15.564 1.00 86.50 212 ARG A O 1
ATOM 1648 N N . ALA A 1 213 ? 1.397 10.609 -13.885 1.00 80.75 213 ALA A N 1
ATOM 1649 C CA . ALA A 1 213 ? 1.291 9.169 -14.132 1.00 80.75 213 ALA A CA 1
ATOM 1650 C C . ALA A 1 213 ? 0.299 8.445 -13.199 1.00 80.75 213 ALA A C 1
ATOM 1652 O O . ALA A 1 213 ? -0.242 7.418 -13.592 1.00 80.75 213 ALA A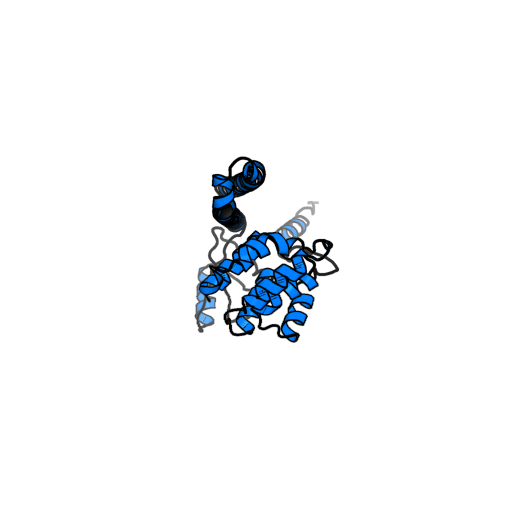 O 1
ATOM 1653 N N . GLY A 1 214 ? 0.046 8.978 -11.999 1.00 69.62 214 GLY A N 1
ATOM 1654 C CA . GLY A 1 214 ? -0.943 8.473 -11.038 1.00 69.62 214 GLY A CA 1
ATOM 1655 C C . GLY A 1 214 ? -2.347 9.068 -11.199 1.00 69.62 214 GLY A C 1
ATOM 1656 O O . GLY A 1 214 ? -3.294 8.563 -10.604 1.00 69.62 214 GLY A O 1
ATOM 1657 N N . ALA A 1 215 ? -2.519 10.118 -12.011 1.00 64.25 215 ALA A N 1
ATOM 1658 C CA . ALA A 1 215 ? -3.850 10.562 -12.416 1.00 64.25 215 ALA A CA 1
ATOM 1659 C C . ALA A 1 215 ? -4.535 9.462 -13.259 1.00 64.25 215 ALA A C 1
ATOM 1661 O O . ALA A 1 215 ? -3.938 8.994 -14.234 1.00 64.25 215 ALA A O 1
ATOM 1662 N N . PRO A 1 216 ? -5.776 9.046 -12.935 1.00 57.44 216 PRO A N 1
ATOM 1663 C CA . PRO A 1 216 ? -6.462 7.999 -13.683 1.00 57.44 216 PRO A CA 1
ATOM 1664 C C . PRO A 1 216 ? -6.667 8.427 -15.141 1.00 57.44 216 PRO A C 1
ATOM 1666 O O . PRO A 1 216 ? -7.118 9.540 -15.416 1.00 57.44 216 PRO A O 1
ATOM 1669 N N . ALA A 1 217 ? -6.340 7.536 -16.081 1.00 53.66 217 ALA A N 1
ATOM 1670 C CA . ALA A 1 217 ? -6.384 7.830 -17.511 1.00 53.66 217 ALA A CA 1
ATOM 1671 C C . ALA A 1 217 ? -7.811 8.197 -17.964 1.00 53.66 217 ALA A C 1
ATOM 1673 O O . ALA A 1 217 ? -8.687 7.337 -18.093 1.00 53.66 217 ALA A O 1
ATOM 1674 N N . ALA A 1 218 ? -8.039 9.490 -18.203 1.00 39.16 218 ALA A N 1
ATOM 1675 C CA . ALA A 1 218 ? -9.338 10.058 -18.549 1.00 39.16 218 ALA A CA 1
ATOM 1676 C C . ALA A 1 218 ? -9.745 9.712 -19.994 1.00 39.16 218 ALA A C 1
ATOM 1678 O O . ALA A 1 218 ? -9.643 10.528 -20.907 1.00 39.16 218 ALA A O 1
ATOM 1679 N N . GLY A 1 219 ? -10.206 8.478 -20.196 1.00 38.69 219 GLY A N 1
ATOM 1680 C CA . GLY A 1 219 ? -10.712 7.988 -21.475 1.00 38.69 219 GLY A CA 1
ATOM 1681 C C . GLY A 1 219 ? -10.337 6.532 -21.730 1.00 38.69 219 GLY A C 1
ATOM 1682 O O . GLY A 1 219 ? -9.177 6.204 -21.953 1.00 38.69 219 GLY A O 1
ATOM 1683 N N . SER A 1 220 ? -11.345 5.658 -21.762 1.00 32.56 220 SER A N 1
ATOM 1684 C CA . SER A 1 220 ? -11.221 4.224 -22.067 1.00 32.56 220 SER A CA 1
ATOM 1685 C C . SER A 1 220 ? -10.210 3.442 -21.213 1.00 32.56 220 SER A C 1
ATOM 1687 O O . SER A 1 220 ? -9.130 3.071 -21.673 1.00 32.56 220 SER A O 1
ATOM 1689 N N . TRP A 1 221 ? -10.646 3.017 -20.021 1.00 32.91 221 TRP A N 1
ATOM 1690 C CA . TRP A 1 221 ? -10.204 1.711 -19.528 1.00 32.91 221 TRP A CA 1
ATOM 1691 C C . TRP A 1 221 ? -10.607 0.663 -20.570 1.00 32.91 221 TRP A C 1
ATOM 1693 O O . TRP A 1 221 ? -11.784 0.338 -20.732 1.00 32.91 221 TRP A O 1
ATOM 1703 N N . ARG A 1 222 ? -9.626 0.165 -21.320 1.00 32.88 222 ARG A N 1
ATOM 1704 C CA . ARG A 1 222 ? -9.721 -1.137 -21.971 1.00 32.88 222 ARG A CA 1
ATOM 1705 C C . ARG A 1 222 ? -9.028 -2.143 -21.053 1.00 32.88 222 ARG A C 1
ATOM 1707 O O . ARG A 1 222 ? -7.926 -1.839 -20.592 1.00 32.88 222 ARG A O 1
ATOM 1714 N N . PRO A 1 223 ? -9.605 -3.335 -20.814 1.00 30.25 223 PRO A N 1
ATOM 1715 C CA . PRO A 1 223 ? -8.824 -4.433 -20.257 1.00 30.25 223 PRO A CA 1
ATOM 1716 C C . PRO A 1 223 ? -7.608 -4.706 -21.165 1.00 30.25 223 PRO A C 1
ATOM 1718 O O . PRO A 1 223 ? -7.652 -4.373 -22.358 1.00 30.25 223 PRO A O 1
ATOM 1721 N N . PRO A 1 224 ? -6.516 -5.285 -20.629 1.00 36.03 224 PRO A N 1
ATOM 1722 C CA . PRO A 1 224 ? -5.302 -5.535 -21.400 1.00 36.03 224 PRO A CA 1
ATOM 1723 C C . PRO A 1 224 ? -5.614 -6.286 -22.698 1.00 36.03 224 PRO A C 1
ATOM 1725 O O . PRO A 1 224 ? -6.452 -7.188 -22.716 1.00 36.03 224 PRO A O 1
ATOM 1728 N N . LEU A 1 225 ? -4.919 -5.924 -23.782 1.00 37.62 225 LEU A N 1
ATOM 1729 C CA . LEU A 1 225 ? -5.141 -6.441 -25.140 1.00 37.62 225 LEU A CA 1
ATOM 1730 C C . LEU A 1 225 ? -4.629 -7.883 -25.341 1.00 37.62 225 LEU A C 1
ATOM 1732 O O . LEU A 1 225 ? -4.054 -8.222 -26.372 1.00 37.62 225 LEU A O 1
ATOM 1736 N N . CYS A 1 226 ? -4.917 -8.758 -24.379 1.00 35.78 226 CYS A N 1
ATOM 1737 C CA . CYS A 1 226 ? -5.018 -10.200 -24.567 1.00 35.78 226 CYS A CA 1
ATOM 1738 C C . CYS A 1 226 ? -6.273 -10.500 -25.406 1.00 35.78 226 CYS A C 1
ATOM 1740 O O . CYS A 1 226 ? -7.261 -11.036 -24.908 1.00 35.78 226 CYS A O 1
ATOM 1742 N N . ALA A 1 227 ? -6.258 -10.082 -26.673 1.00 33.06 227 ALA A N 1
ATOM 1743 C CA . ALA A 1 227 ? -7.324 -10.381 -27.614 1.00 33.06 227 ALA A CA 1
ATOM 1744 C C . ALA A 1 227 ? -7.401 -11.897 -27.843 1.00 33.06 227 ALA A C 1
ATOM 1746 O O . ALA A 1 227 ? -6.390 -12.543 -28.121 1.00 33.06 227 ALA A O 1
ATOM 1747 N N . ASP A 1 228 ? -8.606 -12.456 -27.741 1.00 38.59 228 ASP A N 1
ATOM 1748 C CA . ASP A 1 228 ? -8.853 -13.867 -28.027 1.00 38.59 228 ASP A CA 1
ATOM 1749 C C . ASP A 1 228 ? -8.860 -14.121 -29.547 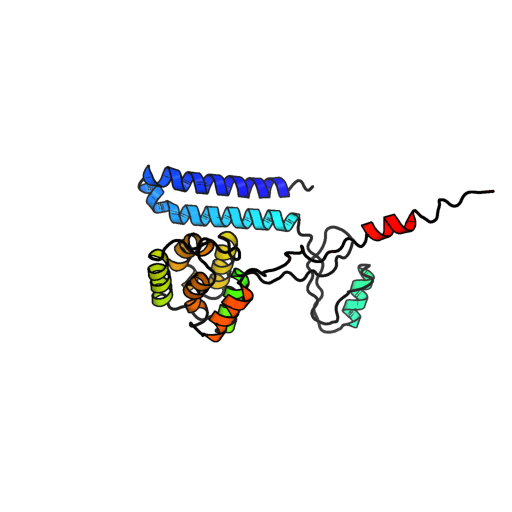1.00 38.59 228 ASP A C 1
ATOM 1751 O O . ASP A 1 228 ? -9.898 -14.178 -30.214 1.00 38.59 228 ASP A O 1
ATOM 1755 N N . ASP A 1 229 ? -7.655 -14.259 -30.102 1.00 39.19 229 ASP A N 1
ATOM 1756 C CA . ASP A 1 229 ? -7.420 -14.698 -31.482 1.00 39.19 229 ASP A CA 1
ATOM 1757 C C . ASP A 1 229 ? -7.751 -16.190 -31.705 1.00 39.19 229 ASP A C 1
ATOM 1759 O O . ASP A 1 229 ? -7.747 -16.659 -32.849 1.00 39.19 229 ASP A O 1
ATOM 1763 N N . GLY A 1 230 ? -8.073 -16.943 -30.644 1.00 36.72 230 GLY A N 1
ATOM 1764 C CA . GLY A 1 230 ? -8.625 -18.292 -30.743 1.00 36.72 230 GLY A CA 1
ATOM 1765 C C . GLY A 1 230 ? -10.056 -18.250 -31.274 1.00 36.72 230 GLY A C 1
ATOM 1766 O O . GLY A 1 230 ? -10.344 -18.813 -32.336 1.00 36.72 230 GLY A O 1
ATOM 1767 N N . GLN A 1 231 ? -10.927 -17.500 -30.595 1.00 38.00 231 GLN A N 1
ATOM 1768 C CA . GLN A 1 231 ? -12.352 -17.393 -30.928 1.00 38.00 231 GLN A CA 1
ATOM 1769 C C . GLN A 1 231 ? -12.582 -16.946 -32.384 1.00 38.00 231 GLN A C 1
ATOM 1771 O O . GLN A 1 231 ? -13.396 -17.521 -33.109 1.00 38.00 231 GLN A O 1
ATOM 1776 N N . ARG A 1 232 ? -11.789 -15.978 -32.872 1.00 33.59 232 ARG A N 1
ATOM 1777 C CA . ARG A 1 232 ? -11.916 -15.427 -34.238 1.00 33.59 232 ARG A CA 1
ATOM 1778 C C . ARG A 1 232 ? -11.467 -16.365 -35.364 1.00 33.59 232 ARG A C 1
ATOM 1780 O O . ARG A 1 232 ? -11.750 -16.074 -36.531 1.00 33.59 232 ARG A O 1
ATOM 1787 N N . ARG A 1 233 ? -10.772 -17.470 -35.060 1.00 35.31 233 ARG A N 1
ATOM 1788 C CA . ARG A 1 233 ? -10.442 -18.507 -36.055 1.00 35.31 233 ARG A CA 1
ATOM 1789 C C . ARG A 1 233 ? -11.541 -19.556 -36.204 1.00 35.31 233 ARG A C 1
ATOM 1791 O O . ARG A 1 233 ? -11.736 -20.017 -37.326 1.00 35.31 233 ARG A O 1
ATOM 1798 N N . ALA A 1 234 ? -12.291 -19.867 -35.145 1.00 35.22 234 ALA A N 1
ATOM 1799 C CA . ALA A 1 234 ? -13.424 -20.792 -35.215 1.00 35.22 234 ALA A CA 1
ATOM 1800 C C . ALA A 1 234 ? -14.515 -20.271 -36.174 1.00 35.22 234 ALA A C 1
ATOM 1802 O O . ALA A 1 234 ? -14.805 -20.903 -37.189 1.00 35.22 234 ALA A O 1
ATOM 1803 N N . GLU A 1 235 ? -15.003 -19.045 -35.945 1.00 33.56 235 GLU A N 1
ATOM 1804 C CA . GLU A 1 235 ? -16.069 -18.393 -36.739 1.00 33.56 235 GLU A CA 1
ATOM 1805 C C . GLU A 1 235 ? -15.752 -18.223 -38.241 1.00 33.56 235 GLU A C 1
ATOM 1807 O O . GLU A 1 235 ? -16.643 -17.941 -39.050 1.00 33.56 235 GLU A O 1
ATOM 1812 N N . ARG A 1 236 ? -14.472 -18.341 -38.626 1.00 37.78 236 ARG A N 1
ATOM 1813 C CA . ARG A 1 236 ? -13.996 -18.180 -40.010 1.00 37.78 236 ARG A CA 1
ATOM 1814 C C . ARG A 1 236 ? -13.611 -19.505 -40.682 1.00 37.78 236 ARG A C 1
ATOM 1816 O O . ARG A 1 236 ? -13.455 -19.519 -41.901 1.00 37.78 236 ARG A O 1
ATOM 1823 N N . GLY A 1 237 ? -13.494 -20.600 -39.928 1.00 34.75 237 GLY A N 1
ATOM 1824 C CA . GLY A 1 237 ? -13.378 -21.954 -40.480 1.00 34.75 237 GLY A CA 1
ATOM 1825 C C . GLY A 1 237 ? -14.730 -22.506 -40.943 1.00 34.75 237 GLY A C 1
ATOM 1826 O O . GLY A 1 237 ? -14.839 -23.042 -42.044 1.00 34.75 237 GLY A O 1
ATOM 1827 N N . ASP A 1 238 ? -15.774 -22.280 -40.144 1.00 36.34 238 ASP A N 1
ATOM 1828 C CA . ASP A 1 238 ? -17.076 -22.953 -40.280 1.00 36.34 238 ASP A CA 1
ATOM 1829 C C . ASP A 1 238 ? -17.884 -22.547 -41.534 1.00 36.34 238 ASP A C 1
ATOM 1831 O O . ASP A 1 238 ? -18.802 -23.235 -41.967 1.00 36.34 238 ASP A O 1
ATOM 1835 N N . ARG A 1 239 ? -17.500 -21.454 -42.211 1.00 41.47 239 ARG A N 1
ATOM 1836 C CA . ARG A 1 239 ? -18.149 -20.990 -43.458 1.00 41.47 239 ARG A CA 1
ATOM 1837 C C . ARG A 1 239 ? -17.602 -21.626 -44.744 1.00 41.47 239 ARG A C 1
ATOM 1839 O O . ARG A 1 239 ? -17.828 -21.084 -45.825 1.00 41.47 239 ARG A O 1
ATOM 1846 N N . ARG A 1 240 ? -16.852 -22.733 -44.663 1.00 41.88 240 ARG A N 1
ATOM 1847 C CA . ARG A 1 240 ? -16.321 -23.453 -45.844 1.00 41.88 240 ARG A CA 1
ATOM 1848 C C . ARG A 1 240 ? -16.784 -24.907 -45.994 1.00 41.88 240 ARG A C 1
ATOM 1850 O O . ARG A 1 240 ? -16.306 -25.572 -46.905 1.00 41.88 240 ARG A O 1
ATOM 1857 N N . LEU A 1 241 ? -17.732 -25.374 -45.176 1.00 40.47 241 LEU A N 1
ATOM 1858 C CA . LEU A 1 241 ? -18.333 -26.715 -45.300 1.00 40.47 241 LEU A CA 1
ATOM 1859 C C . LEU A 1 241 ? -19.853 -26.706 -45.570 1.00 40.47 241 LEU A C 1
ATOM 1861 O O . LEU A 1 241 ? -20.474 -27.761 -45.607 1.00 40.47 241 LEU A O 1
ATOM 1865 N N . SER A 1 242 ? -20.429 -25.534 -45.859 1.00 41.72 242 SER A N 1
ATOM 1866 C CA . SER A 1 242 ? -21.838 -25.366 -46.264 1.00 41.72 242 SER A CA 1
ATOM 1867 C C . SER A 1 242 ? -21.964 -24.930 -47.731 1.00 41.72 242 SER A C 1
ATOM 1869 O O . SER A 1 242 ? -22.627 -23.944 -48.047 1.00 41.72 242 SER A O 1
ATOM 1871 N N . GLY A 1 243 ? -21.282 -25.649 -48.626 1.00 35.69 243 GLY A N 1
ATOM 1872 C CA . GLY A 1 243 ? -21.477 -25.587 -50.078 1.00 35.69 243 GLY A CA 1
ATOM 1873 C C . GLY A 1 243 ? -21.976 -26.948 -50.550 1.00 35.69 243 GLY A C 1
ATOM 1874 O O . GLY A 1 243 ? -21.198 -27.897 -50.576 1.00 35.69 243 GLY A O 1
ATOM 1875 N N . GLY A 1 244 ? -23.279 -27.059 -50.811 1.00 32.91 244 GLY A N 1
ATOM 1876 C CA . GLY A 1 244 ? -23.950 -28.343 -51.024 1.00 32.91 244 GLY A CA 1
ATOM 1877 C C . GLY A 1 244 ? -23.589 -29.036 -52.340 1.00 32.91 244 GLY A C 1
ATOM 1878 O O . GLY A 1 244 ? -23.227 -28.388 -53.319 1.00 32.91 244 GLY A O 1
ATOM 1879 N N . VAL A 1 245 ? -23.741 -30.362 -52.345 1.00 39.09 245 VAL A N 1
ATOM 1880 C CA . VAL A 1 245 ? -23.717 -31.194 -53.556 1.00 39.09 245 VAL A CA 1
ATOM 1881 C C . VAL A 1 245 ? -24.931 -30.874 -54.432 1.00 39.09 245 VAL A C 1
ATOM 1883 O O . VAL A 1 245 ? -26.054 -30.820 -53.927 1.00 39.09 245 VAL A O 1
ATOM 1886 N N . ALA A 1 246 ? -24.684 -30.736 -55.733 1.00 38.44 246 ALA A N 1
ATOM 1887 C CA . ALA A 1 246 ? -25.638 -30.873 -56.830 1.00 38.44 246 ALA A CA 1
ATOM 1888 C C . ALA A 1 246 ? -24.892 -31.500 -58.019 1.00 38.44 246 ALA A C 1
ATOM 1890 O O . ALA A 1 246 ? -23.717 -31.107 -58.215 1.00 38.44 246 ALA A O 1
#

Radius of gyration: 23.71 Å; chains: 1; bounding box: 49×50×84 Å

Sequence (246 aa):
MNAISLPARRLQDVAQQALDWLQDARPDSARLAAEAESLALRLRRCRRDARRLAAAFDDHCSLGIYGHAPQVKTALLRQLGIARLPVGQPALTLRYRRTPQPATPCLTLLEESDLAGLLFFAAGALPPDRQRLAAGLSALSRQPASSPSPGIDEDRLLTLWETLSHYQPQIADDPFWPAALTLAPGLSIDQRTTLFAPLWGERPAFSALYRRAGAPAAGSWRPPLCADDGQRRAERGDRRLSGGVA

InterPro domains:
  IPR017030 Virulence effector, SrfC [PF10139] (18-69)
  IPR017030 Virulence effector, SrfC [PF10139] (107-212)

pLDDT: mean 74.86, std 21.84, range [30.25, 96.56]

Secondary structure (DSSP, 8-state):
--TTHHHHHHHHHHHHHHHHHHHHTTTT-HHHHHHHHHHHHHHHHHHHHHHHHHHHHHS-------SS-HHHHHHHHHHTT----SS-SS-------SSSPPPPPP-PPPPHHHHHHHHHHHTTSPPP-HHHHHHHHHHHTTSPPPP--TT--HHHHHHHHHHHHHH-GGGTT-THHHHHHHHGGGS-HHHHHHHHGGGGTT-HHHHHHHHHHHS--SS--PPP----TTHHHHHHHGGGS-----